Protein AF-A0A9W6NSC2-F1 (afdb_monomer_lite)

Sequence (253 aa):
MASERTKHLKRLRKLHRSARGWSVRAGLLTGATAILVPYSGLGLPDAFWAAAAGGSIAITWWRWIDFRAFRALPVPPEPDPALTSAQARDKLVNLAQRLPGGRTAVAEFDRQRESFKLRGLTVAEPWRRLDRAATMLSGLIGRLGPHAESAVLDATVAERQLRDLAQRCASVERTMRLGPAGESLRPAHAILAEQLEQGVTAYEQFVTAAAGCVAEDNMAVGNLTDATAFLRGVAEGLADLRNPQAAPRPQTA

pLDDT: mean 79.44, std 11.52, range [45.25, 97.12]

Secondary structure (DSSP, 8-state):
---HHHHHHHHHHHHHHHHHHHHHHHHHHHHHHHHHSSSS---HHHHHHHHHHHHHHHHHHHHHHHHHHHHSSPPPPPPPHHHHHHHHHHHHHHHHHTSTTHHHHHHHHHHHHHHHHHTTSTTHHHHHHHHHHHHHHHHHGGGS-GGGHHHHHHHHHHHHHHHHHHHHHHHHHHHHTT-GGGGGGHHHHHHHHHHHHHHHHHHHHHHHHHHHHHTT-HHHHHHHHHHHHHHHHHHHHHHHHH-TT-SPPP---

InterPro domains:
  IPR057952 Rv2743c-like [NF047839] (4-241)
  IPR057952 Rv2743c-like [PF25587] (123-241)

Organism: NCBI:txid53360

Foldseek 3Di:
DDDPLVVLVVVLVVLVVVLVVLVVVLVVLVVVLVVPVPDDPDDPVNVVSVVVSVVSVVVSVVSVVVSVVSVPDDRDDDDDPVVVVVVVVVVVLVVQVPDDCSVVVVVVVVVVVLLVLCPPPPLNVLSVLLVVLVVLVVVLVVQLPPVCPVLVVLLVLLSVLLSVLSVVLSVLRVVLVPDPVSVVCVVVSVVSSVLSNVSSVLSNQLSVLSVVSSVVDPVSVVSNVVSSVVSNVSSVVSVCVVCVPPDDDPPDD

Radius of gyration: 35.8 Å; chains: 1; bounding box: 67×72×104 Å

Structure (mmCIF, N/CA/C/O backbone):
data_AF-A0A9W6NSC2-F1
#
_entry.id   AF-A0A9W6NSC2-F1
#
loop_
_atom_site.group_PDB
_atom_site.id
_atom_site.type_symbol
_atom_site.label_atom_id
_atom_site.label_alt_id
_atom_site.label_comp_id
_atom_site.label_asym_id
_atom_site.label_entity_id
_atom_site.label_seq_id
_atom_site.pdbx_PDB_ins_code
_atom_site.Cartn_x
_atom_site.Cartn_y
_atom_site.Cartn_z
_atom_site.occupancy
_atom_site.B_iso_or_equiv
_atom_site.auth_seq_id
_atom_site.auth_comp_id
_atom_site.auth_asym_id
_atom_site.auth_atom_id
_atom_site.pdbx_PDB_model_num
ATOM 1 N N . MET A 1 1 ? 15.159 -11.542 -19.802 1.00 53.16 1 MET A N 1
ATOM 2 C CA . MET A 1 1 ? 16.433 -12.167 -20.236 1.00 53.16 1 MET A CA 1
ATOM 3 C C . MET A 1 1 ? 16.190 -13.662 -20.374 1.00 53.16 1 MET A C 1
ATOM 5 O O . MET A 1 1 ? 15.641 -14.240 -19.451 1.00 53.16 1 MET A O 1
ATOM 9 N N . ALA A 1 2 ? 16.496 -14.271 -21.523 1.00 59.22 2 ALA A N 1
ATOM 10 C CA . ALA A 1 2 ? 16.248 -15.701 -21.738 1.00 59.22 2 ALA A CA 1
ATOM 11 C C . ALA A 1 2 ? 17.051 -16.542 -20.723 1.00 59.22 2 ALA A C 1
ATOM 13 O O . ALA A 1 2 ? 18.248 -16.286 -20.561 1.00 59.22 2 ALA A O 1
ATOM 14 N N . SER A 1 3 ? 16.397 -17.493 -20.042 1.00 68.94 3 SER A N 1
ATOM 15 C CA . SER A 1 3 ? 17.013 -18.334 -19.004 1.00 68.94 3 SER A CA 1
ATOM 16 C C . SER A 1 3 ? 18.256 -19.052 -19.530 1.00 68.94 3 SER A C 1
ATOM 18 O O . SER A 1 3 ? 18.330 -19.389 -20.716 1.00 68.94 3 SER A O 1
ATOM 20 N N . GLU A 1 4 ? 19.244 -19.307 -18.676 1.00 71.31 4 GLU A N 1
ATOM 21 C CA . GLU A 1 4 ? 20.491 -19.969 -19.087 1.00 71.31 4 GLU A CA 1
ATOM 22 C C . GLU A 1 4 ? 20.238 -21.332 -19.736 1.00 71.31 4 GLU A C 1
ATOM 24 O O . GLU A 1 4 ? 20.850 -21.654 -20.755 1.00 71.31 4 GLU A O 1
ATOM 29 N N . ARG A 1 5 ? 19.215 -22.052 -19.263 1.00 73.00 5 ARG A N 1
ATOM 30 C CA . ARG A 1 5 ? 18.698 -23.265 -19.902 1.00 73.00 5 ARG A CA 1
ATOM 31 C C . ARG A 1 5 ? 18.233 -23.021 -21.339 1.00 73.00 5 ARG A C 1
ATOM 33 O O . ARG A 1 5 ? 18.611 -23.764 -22.240 1.00 73.00 5 ARG A O 1
ATOM 40 N N . THR A 1 6 ? 17.469 -21.961 -21.611 1.00 75.69 6 THR A N 1
ATOM 41 C CA . THR A 1 6 ? 17.046 -21.654 -22.992 1.00 75.69 6 THR A CA 1
ATOM 42 C C . THR A 1 6 ? 18.216 -21.254 -23.890 1.00 75.69 6 THR A C 1
ATOM 44 O O . THR A 1 6 ? 18.218 -21.621 -25.067 1.00 75.69 6 THR A O 1
ATOM 47 N N . LYS A 1 7 ? 19.236 -20.562 -23.363 1.00 82.50 7 LYS A N 1
ATOM 48 C CA . LYS A 1 7 ? 20.471 -20.254 -24.107 1.00 82.50 7 LYS A CA 1
ATOM 49 C C . LYS A 1 7 ? 21.260 -21.527 -24.419 1.00 82.50 7 LYS A C 1
ATOM 51 O O . LYS A 1 7 ? 21.659 -21.716 -25.568 1.00 82.50 7 LYS A O 1
ATOM 56 N N . HIS A 1 8 ? 21.409 -22.418 -23.438 1.00 81.12 8 HIS A N 1
ATOM 57 C CA . HIS A 1 8 ? 22.067 -23.714 -23.589 1.00 81.12 8 HIS A CA 1
ATOM 58 C C . HIS A 1 8 ? 21.348 -24.584 -24.636 1.00 81.12 8 HIS A C 1
ATOM 60 O O . HIS A 1 8 ? 21.961 -25.025 -25.608 1.00 81.12 8 HIS A O 1
ATOM 66 N N . LEU A 1 9 ? 20.019 -24.715 -24.545 1.00 82.56 9 LEU A N 1
ATOM 67 C CA . LEU A 1 9 ? 19.209 -25.478 -25.502 1.00 82.56 9 LEU A CA 1
ATOM 68 C C . LEU A 1 9 ? 19.199 -24.865 -26.912 1.00 82.56 9 LEU A C 1
ATOM 70 O O . LEU A 1 9 ? 19.199 -25.596 -27.906 1.00 82.56 9 LEU A O 1
ATOM 74 N N . LYS A 1 10 ? 19.203 -23.531 -27.035 1.00 86.31 10 LYS A N 1
ATOM 75 C CA . LYS A 1 10 ? 19.341 -22.851 -28.336 1.00 86.31 10 LYS A CA 1
ATOM 76 C C . LYS A 1 10 ? 20.714 -23.112 -28.952 1.00 86.31 10 LYS A C 1
ATOM 78 O O . LYS A 1 10 ? 20.794 -23.384 -30.151 1.00 86.31 10 LYS A O 1
ATOM 83 N N . ARG A 1 11 ? 21.781 -23.067 -28.148 1.00 83.88 11 ARG A N 1
ATOM 84 C CA . ARG A 1 11 ? 23.149 -23.355 -28.601 1.00 83.88 11 ARG A CA 1
ATOM 85 C C . ARG A 1 11 ? 23.286 -24.810 -29.050 1.00 83.88 11 ARG A C 1
ATOM 87 O O . ARG A 1 11 ? 23.812 -25.047 -30.134 1.00 83.88 11 ARG A O 1
ATOM 94 N N . LEU A 1 12 ? 22.697 -25.748 -28.309 1.00 85.88 12 LEU A N 1
ATOM 95 C CA . LEU A 1 12 ? 22.641 -27.167 -28.667 1.00 85.88 12 LEU A CA 1
ATOM 96 C C . LEU A 1 12 ? 21.905 -27.393 -30.000 1.00 85.88 12 LEU A C 1
ATOM 98 O O . LEU A 1 12 ? 22.424 -28.070 -30.887 1.00 85.88 12 LEU A O 1
ATOM 102 N N . ARG A 1 13 ? 20.747 -26.746 -30.211 1.00 84.75 13 ARG A N 1
ATOM 103 C CA . ARG A 1 13 ? 20.021 -26.799 -31.497 1.00 84.75 13 ARG A CA 1
ATOM 104 C C . ARG A 1 13 ? 20.826 -26.212 -32.660 1.00 84.75 13 ARG A C 1
ATOM 106 O O . ARG A 1 13 ? 20.788 -26.765 -33.759 1.00 84.75 13 ARG A O 1
ATOM 113 N N . LYS A 1 14 ? 21.548 -25.107 -32.441 1.00 86.94 14 LYS A N 1
ATOM 114 C CA . LYS A 1 14 ? 22.392 -24.474 -33.469 1.00 86.94 14 LYS A CA 1
ATOM 115 C C . LYS A 1 14 ? 23.564 -25.377 -33.864 1.00 86.94 14 LYS A C 1
ATOM 117 O O . LYS A 1 14 ? 23.818 -25.538 -35.056 1.00 86.94 14 LYS A O 1
ATOM 122 N N . LEU A 1 15 ? 24.227 -26.000 -32.887 1.00 83.31 15 LEU A N 1
ATOM 123 C CA . LEU A 1 15 ? 25.317 -26.952 -33.128 1.00 83.31 15 LEU A CA 1
ATOM 124 C C . LEU A 1 15 ? 24.828 -28.188 -33.893 1.00 83.31 15 LEU A C 1
ATOM 126 O O . LEU A 1 15 ? 25.442 -28.561 -34.887 1.00 83.31 15 LEU A O 1
ATOM 130 N N . HIS A 1 16 ? 23.671 -28.742 -33.523 1.00 84.44 16 HIS A N 1
ATOM 131 C CA . HIS A 1 16 ? 23.069 -29.873 -34.235 1.00 84.44 16 HIS A CA 1
ATOM 132 C C . HIS A 1 16 ? 22.710 -29.543 -35.697 1.00 84.44 16 HIS A C 1
ATOM 134 O O . HIS A 1 16 ? 23.008 -30.318 -36.604 1.00 84.44 16 HIS A O 1
ATOM 140 N N . ARG A 1 17 ? 22.100 -28.374 -35.956 1.00 82.75 17 ARG A N 1
ATOM 141 C CA . ARG A 1 17 ? 21.782 -27.931 -37.330 1.00 82.75 17 ARG A CA 1
ATOM 142 C C . ARG A 1 17 ? 23.039 -27.715 -38.170 1.00 82.75 17 ARG A C 1
ATOM 144 O O . ARG A 1 17 ? 23.048 -28.088 -39.337 1.00 82.75 17 ARG A O 1
ATOM 151 N N . SER A 1 18 ? 24.088 -27.152 -37.571 1.00 78.31 18 SER A N 1
ATOM 152 C CA . SER A 1 18 ? 25.385 -26.994 -38.233 1.00 78.31 18 SER A CA 1
ATOM 153 C C . SER A 1 18 ? 25.984 -28.353 -38.602 1.00 78.31 18 SER A C 1
ATOM 155 O O . SER A 1 18 ? 26.330 -28.568 -39.759 1.00 78.31 18 SER A O 1
ATOM 157 N N . ALA A 1 19 ? 26.009 -29.306 -37.663 1.00 79.19 19 ALA A N 1
ATOM 158 C CA . ALA A 1 19 ? 26.517 -30.654 -37.909 1.00 79.19 19 ALA A CA 1
ATOM 159 C C . ALA A 1 19 ? 25.769 -31.366 -39.055 1.00 79.19 19 ALA A C 1
ATOM 161 O O . ALA A 1 19 ? 26.414 -31.934 -39.934 1.00 79.19 19 ALA A O 1
ATOM 162 N N . ARG A 1 20 ? 24.428 -31.260 -39.114 1.00 80.94 20 ARG A N 1
ATOM 163 C CA . ARG A 1 20 ? 23.627 -31.802 -40.235 1.00 80.94 20 ARG A CA 1
ATOM 164 C C . ARG A 1 20 ? 23.904 -31.099 -41.566 1.00 80.94 20 ARG A C 1
ATOM 166 O O . ARG A 1 20 ? 23.955 -31.751 -42.601 1.00 80.94 20 ARG A O 1
ATOM 173 N N . GLY A 1 21 ? 24.082 -29.778 -41.560 1.00 77.81 21 GLY A N 1
ATOM 174 C CA . GLY A 1 21 ? 24.394 -29.026 -42.780 1.00 77.81 21 GLY A CA 1
ATOM 175 C C . GLY A 1 21 ? 25.738 -29.435 -43.386 1.00 77.81 21 GLY A C 1
ATOM 176 O O . GLY A 1 21 ? 25.852 -29.594 -44.599 1.00 77.81 21 GLY A O 1
ATOM 177 N N . TRP A 1 22 ? 26.741 -29.666 -42.540 1.00 74.94 22 TRP A N 1
ATOM 178 C CA . TRP A 1 22 ? 28.056 -30.122 -42.983 1.00 74.94 22 TRP A CA 1
ATOM 179 C C . TRP A 1 22 ? 28.051 -31.581 -43.449 1.00 74.94 22 TRP A C 1
ATOM 181 O O . TRP A 1 22 ? 28.696 -31.874 -44.451 1.00 74.94 22 TRP A O 1
ATOM 191 N N . SER A 1 23 ? 27.288 -32.479 -42.810 1.00 74.69 23 SER A N 1
ATOM 192 C CA . SER A 1 23 ? 27.192 -33.875 -43.270 1.00 74.69 23 SER A CA 1
ATOM 193 C C . SER A 1 23 ? 26.567 -33.993 -44.662 1.00 74.69 23 SER A C 1
ATOM 195 O O . SER A 1 23 ? 26.996 -34.824 -45.454 1.00 74.69 23 SER A O 1
ATOM 197 N N . VAL A 1 24 ? 25.595 -33.132 -44.990 1.00 80.12 24 VAL A N 1
ATOM 198 C CA . VAL A 1 24 ? 24.993 -33.090 -46.334 1.00 80.12 24 VAL A CA 1
ATOM 199 C C . VAL A 1 24 ? 26.008 -32.620 -47.378 1.00 80.12 24 VAL A C 1
ATOM 201 O O . VAL A 1 24 ? 26.111 -33.222 -48.442 1.00 80.12 24 VAL A O 1
ATOM 204 N N . ARG A 1 25 ? 26.796 -31.582 -47.072 1.00 75.25 25 ARG A N 1
ATOM 205 C CA . ARG A 1 25 ? 27.839 -31.086 -47.986 1.00 75.25 25 ARG A CA 1
ATOM 206 C C . ARG A 1 25 ? 28.954 -32.105 -48.198 1.00 75.25 25 ARG A C 1
ATOM 208 O O . ARG A 1 25 ? 29.380 -32.282 -49.331 1.00 75.25 25 ARG A O 1
ATOM 215 N N . ALA A 1 26 ? 29.388 -32.786 -47.137 1.00 70.81 26 ALA A N 1
ATOM 216 C CA . ALA A 1 26 ? 30.374 -33.855 -47.248 1.00 70.81 26 ALA A CA 1
ATOM 217 C C . ALA A 1 26 ? 29.845 -35.008 -48.109 1.00 70.81 26 ALA A C 1
ATOM 219 O O . ALA A 1 26 ? 30.528 -35.415 -49.035 1.00 70.81 26 ALA A O 1
ATOM 220 N N . GLY A 1 27 ? 28.604 -35.460 -47.888 1.00 72.44 27 GLY A N 1
ATOM 221 C CA . GLY A 1 27 ? 27.989 -36.498 -48.721 1.00 72.44 27 GLY A CA 1
ATOM 222 C C . GLY A 1 27 ? 27.875 -36.103 -50.197 1.00 72.44 27 GLY A C 1
ATOM 223 O O . GLY A 1 27 ? 28.173 -36.914 -51.068 1.00 72.44 27 GLY A O 1
ATOM 224 N N . LEU A 1 28 ? 27.511 -34.848 -50.485 1.00 74.06 28 LEU A N 1
ATOM 225 C CA . LEU A 1 28 ? 27.436 -34.331 -51.854 1.00 74.06 28 LEU A CA 1
ATOM 226 C C . LEU A 1 28 ? 28.819 -34.269 -52.524 1.00 74.06 28 LEU A C 1
ATOM 228 O O . LEU A 1 28 ? 28.957 -34.674 -53.673 1.00 74.06 28 LEU A O 1
ATOM 232 N N . LEU A 1 29 ? 29.843 -33.804 -51.804 1.00 69.38 29 LEU A N 1
ATOM 233 C CA . LEU A 1 29 ? 31.214 -33.732 -52.316 1.00 69.38 29 LEU A CA 1
ATOM 234 C C . LEU A 1 29 ? 31.815 -35.124 -52.528 1.00 69.38 29 LEU A C 1
ATOM 236 O O . LEU A 1 29 ? 32.392 -35.370 -53.579 1.00 69.38 29 LEU A O 1
ATOM 240 N N . THR A 1 30 ? 31.622 -36.050 -51.585 1.00 68.19 30 THR A N 1
ATOM 241 C CA . THR A 1 30 ? 32.063 -37.445 -51.729 1.00 68.19 30 THR A CA 1
ATOM 242 C C . THR A 1 30 ? 31.347 -38.143 -52.890 1.00 68.19 30 THR A C 1
ATOM 244 O O . THR A 1 30 ? 31.983 -38.863 -53.659 1.00 68.19 30 THR A O 1
ATOM 247 N N . GLY A 1 31 ? 30.045 -37.894 -53.068 1.00 70.19 31 GLY A N 1
ATOM 248 C CA . GLY A 1 31 ? 29.285 -38.392 -54.215 1.00 70.19 31 GLY A CA 1
ATOM 249 C C . GLY A 1 31 ? 29.793 -37.832 -55.547 1.00 70.19 31 GLY A C 1
ATOM 250 O O . GLY A 1 31 ? 29.969 -38.588 -56.496 1.00 70.19 31 GLY A O 1
ATOM 251 N N . ALA A 1 32 ? 30.104 -36.533 -55.603 1.00 66.12 32 ALA A N 1
ATOM 252 C CA . ALA A 1 32 ? 30.674 -35.901 -56.791 1.00 66.12 32 ALA A CA 1
ATOM 253 C C . ALA A 1 32 ? 32.058 -36.473 -57.139 1.00 66.12 32 ALA A C 1
ATOM 255 O O . ALA A 1 32 ? 32.306 -36.787 -58.300 1.00 66.12 32 ALA A O 1
ATOM 256 N N . THR A 1 33 ? 32.928 -36.692 -56.146 1.00 61.12 33 THR A N 1
ATOM 257 C CA . THR A 1 33 ? 34.228 -37.341 -56.378 1.00 61.12 33 THR A CA 1
ATOM 258 C C . THR A 1 33 ? 34.078 -38.782 -56.856 1.00 61.12 33 THR A C 1
ATOM 260 O O . THR A 1 33 ? 34.757 -39.179 -57.793 1.00 61.12 33 THR A O 1
ATOM 263 N N . ALA A 1 34 ? 33.141 -39.559 -56.305 1.00 66.44 34 ALA A N 1
ATOM 264 C CA . ALA A 1 34 ? 32.942 -40.950 -56.720 1.00 66.44 34 ALA A CA 1
ATOM 265 C C . ALA A 1 34 ? 32.502 -41.089 -58.193 1.00 66.44 34 ALA A C 1
ATOM 267 O O . ALA A 1 34 ? 32.793 -42.104 -58.819 1.00 66.44 34 ALA A O 1
ATOM 268 N N . ILE A 1 35 ? 31.825 -40.074 -58.744 1.00 66.12 35 ILE A N 1
ATOM 269 C CA . ILE A 1 35 ? 31.359 -40.057 -60.138 1.00 66.12 35 ILE A CA 1
ATOM 270 C C . ILE A 1 35 ? 32.422 -39.489 -61.093 1.00 66.12 35 ILE A C 1
ATOM 272 O O . ILE A 1 35 ? 32.474 -39.916 -62.241 1.00 66.12 35 ILE A O 1
ATOM 276 N N . LEU A 1 36 ? 33.263 -38.543 -60.650 1.00 61.19 36 LEU A N 1
ATOM 277 C CA . LEU A 1 36 ? 34.256 -37.885 -61.516 1.00 61.19 36 LEU A CA 1
ATOM 278 C C . LEU A 1 36 ? 35.588 -38.645 -61.645 1.00 61.19 36 LEU A C 1
ATOM 280 O O . LEU A 1 36 ? 36.297 -38.456 -62.628 1.00 61.19 36 LEU A O 1
ATOM 284 N N . VAL A 1 37 ? 35.938 -39.477 -60.661 1.00 59.81 37 VAL A N 1
ATOM 285 C CA . VAL A 1 37 ? 37.232 -40.184 -60.590 1.00 59.81 37 VAL A CA 1
ATOM 286 C C . VAL A 1 37 ? 37.379 -41.384 -61.551 1.00 59.81 37 VAL A C 1
ATOM 288 O O . VAL A 1 37 ? 38.510 -41.677 -61.945 1.00 59.81 37 VAL A O 1
ATOM 291 N N . PRO A 1 38 ? 36.335 -42.108 -62.007 1.00 58.28 38 PRO A N 1
ATOM 292 C CA . PRO A 1 38 ? 36.559 -43.260 -62.860 1.00 58.28 38 PRO A CA 1
ATOM 293 C C . PRO A 1 38 ? 36.524 -42.820 -64.326 1.00 58.28 38 PRO A C 1
ATOM 295 O O . PRO A 1 38 ? 35.456 -42.880 -64.920 1.00 58.28 38 PRO A O 1
ATOM 298 N N . TYR A 1 39 ? 37.656 -42.363 -64.889 1.00 53.56 39 TYR A N 1
ATOM 299 C CA . TYR A 1 39 ? 38.138 -42.779 -66.232 1.00 53.56 39 TYR A CA 1
ATOM 300 C C . TYR A 1 39 ? 39.317 -41.987 -66.835 1.00 53.56 39 TYR A C 1
ATOM 302 O O . TYR A 1 39 ? 39.738 -42.291 -67.951 1.00 53.56 39 TYR A O 1
ATOM 310 N N . SER A 1 40 ? 39.905 -41.010 -66.147 1.00 54.19 40 SER A N 1
ATOM 311 C CA . SER A 1 40 ? 41.094 -40.301 -66.649 1.00 54.19 40 SER A CA 1
ATOM 312 C C . SER A 1 40 ? 42.216 -40.387 -65.625 1.00 54.19 40 SER A C 1
ATOM 314 O O . SER A 1 40 ? 41.993 -40.017 -64.478 1.00 54.19 40 SER A O 1
ATOM 316 N N . GLY A 1 41 ? 43.389 -40.896 -66.019 1.00 60.75 41 GLY A N 1
ATOM 317 C CA . GLY A 1 41 ? 44.530 -41.146 -65.128 1.00 60.75 41 GLY A CA 1
ATOM 318 C C . GLY A 1 41 ? 44.796 -40.032 -64.103 1.00 60.75 41 GLY A C 1
ATOM 319 O O . GLY A 1 41 ? 44.633 -38.852 -64.403 1.00 60.75 41 GLY A O 1
ATOM 320 N N . LEU A 1 42 ? 45.199 -40.444 -62.896 1.00 60.41 42 LEU A N 1
ATOM 321 C CA . LEU A 1 42 ? 45.421 -39.617 -61.702 1.00 60.41 42 LEU A CA 1
ATOM 322 C C . LEU A 1 42 ? 46.238 -38.346 -62.004 1.00 60.41 42 LEU A C 1
ATOM 324 O O . LEU A 1 42 ? 47.467 -38.374 -62.055 1.00 60.41 42 LEU A O 1
ATOM 328 N N . GLY A 1 43 ? 45.549 -37.222 -62.193 1.00 72.50 43 GLY A N 1
ATOM 329 C CA . GLY A 1 43 ? 46.154 -35.902 -62.361 1.00 72.50 43 GLY A CA 1
ATOM 330 C C . GLY A 1 43 ? 46.138 -35.086 -61.065 1.00 72.50 43 GLY A C 1
ATOM 331 O O . GLY A 1 43 ? 45.351 -35.346 -60.157 1.00 72.50 43 GLY A O 1
ATOM 332 N N . LEU A 1 44 ? 46.946 -34.022 -61.007 1.00 72.75 44 LEU A N 1
ATOM 333 C CA . LEU A 1 44 ? 46.876 -32.983 -59.964 1.00 72.75 44 LEU A CA 1
ATOM 334 C C . LEU A 1 44 ? 45.447 -32.501 -59.608 1.00 72.75 44 LEU A C 1
ATOM 336 O O . LEU A 1 44 ? 45.190 -32.304 -58.418 1.00 72.75 44 LEU A O 1
ATOM 340 N N . PRO A 1 45 ? 44.499 -32.328 -60.559 1.00 72.25 45 PRO A N 1
ATOM 341 C CA . PRO A 1 45 ? 43.124 -31.969 -60.204 1.00 72.25 45 PRO A CA 1
ATOM 342 C C . PRO A 1 45 ? 42.405 -33.032 -59.363 1.00 72.25 45 PRO A C 1
ATOM 344 O O . PRO A 1 45 ? 41.584 -32.677 -58.522 1.00 72.25 45 PRO A O 1
ATOM 347 N N . ASP A 1 46 ? 42.730 -34.313 -59.525 1.00 67.75 46 ASP A N 1
ATOM 348 C CA . ASP A 1 46 ? 42.097 -35.395 -58.768 1.00 67.75 46 ASP A CA 1
ATOM 349 C C . ASP A 1 46 ? 42.586 -35.432 -57.310 1.00 67.75 46 ASP A C 1
ATOM 351 O O . ASP A 1 46 ? 41.803 -35.528 -56.364 1.00 67.75 46 ASP A O 1
ATOM 355 N N . ALA A 1 47 ? 43.887 -35.193 -57.104 1.00 72.06 47 ALA A N 1
ATOM 356 C CA . ALA A 1 47 ? 44.460 -35.017 -55.769 1.00 72.06 47 ALA A CA 1
ATOM 357 C C . ALA A 1 47 ? 43.826 -33.832 -55.017 1.00 72.06 47 ALA A C 1
ATOM 359 O O . ALA A 1 47 ? 43.587 -33.915 -53.810 1.00 72.06 47 ALA A O 1
ATOM 360 N N . PHE A 1 48 ? 43.503 -32.744 -55.726 1.00 76.62 48 PHE A N 1
ATOM 361 C CA . PHE A 1 48 ? 42.797 -31.602 -55.146 1.00 76.62 48 PHE A CA 1
ATOM 362 C C . PHE A 1 48 ? 41.374 -31.972 -54.699 1.00 76.62 48 PHE A C 1
ATOM 364 O O . PHE A 1 48 ? 40.969 -31.634 -53.583 1.00 76.62 48 PHE A O 1
ATOM 371 N N . TRP A 1 49 ? 40.627 -32.713 -55.521 1.00 69.56 49 TRP A N 1
ATOM 372 C CA . TRP A 1 49 ? 39.275 -33.163 -55.181 1.00 69.56 49 TRP A CA 1
ATOM 373 C C . TRP A 1 49 ? 39.256 -34.180 -54.036 1.00 69.56 49 TRP A C 1
ATOM 375 O O . TRP A 1 49 ? 38.438 -34.053 -53.121 1.00 69.56 49 TRP A O 1
ATOM 385 N N . ALA A 1 50 ? 40.191 -35.129 -54.022 1.00 74.44 50 ALA A N 1
ATOM 386 C CA . ALA A 1 50 ? 40.357 -36.076 -52.925 1.00 74.44 50 ALA A CA 1
ATOM 387 C C . ALA A 1 50 ? 40.723 -35.367 -51.608 1.00 74.44 50 ALA A C 1
ATOM 389 O O . ALA A 1 50 ? 40.144 -35.668 -50.560 1.00 74.44 50 ALA A O 1
ATOM 390 N N . ALA A 1 51 ? 41.616 -34.370 -51.653 1.00 72.56 51 ALA A N 1
ATOM 391 C CA . ALA A 1 51 ? 41.954 -33.550 -50.490 1.00 72.56 51 ALA A CA 1
ATOM 392 C C . ALA A 1 51 ? 40.747 -32.734 -49.992 1.00 72.56 51 ALA A C 1
ATOM 394 O O . ALA A 1 51 ? 40.504 -32.661 -48.785 1.00 72.56 51 ALA A O 1
ATOM 395 N N . ALA A 1 52 ? 39.943 -32.172 -50.900 1.00 71.88 52 ALA A N 1
ATOM 396 C CA . ALA A 1 52 ? 38.724 -31.443 -50.552 1.00 71.88 52 ALA A CA 1
ATOM 397 C C . ALA A 1 52 ? 37.648 -32.354 -49.926 1.00 71.88 52 ALA A C 1
ATOM 399 O O . ALA A 1 52 ? 37.002 -31.973 -48.941 1.00 71.88 52 ALA A O 1
ATOM 400 N N . ALA A 1 53 ? 37.476 -33.573 -50.448 1.00 72.25 53 ALA A N 1
ATOM 401 C CA . ALA A 1 53 ? 36.561 -34.572 -49.899 1.00 72.25 53 ALA A CA 1
ATOM 402 C C . ALA A 1 53 ? 37.025 -35.061 -48.515 1.00 72.25 53 ALA A C 1
ATOM 404 O O . ALA A 1 53 ? 36.243 -35.040 -47.559 1.00 72.25 53 ALA A O 1
ATOM 405 N N . GLY A 1 54 ? 38.308 -35.407 -48.369 1.00 74.44 54 GLY A N 1
ATOM 406 C CA . GLY A 1 54 ? 38.905 -35.805 -47.091 1.00 74.44 54 GLY A CA 1
ATOM 407 C C . GLY A 1 54 ? 38.823 -34.701 -46.032 1.00 74.44 54 GLY A C 1
ATOM 408 O O . GLY A 1 54 ? 38.406 -34.952 -44.898 1.00 74.44 54 GLY A O 1
ATOM 409 N N . GLY A 1 55 ? 39.115 -33.453 -46.414 1.00 73.38 55 GLY A N 1
ATOM 410 C CA . GLY A 1 55 ? 38.988 -32.286 -45.537 1.00 73.38 55 GLY A CA 1
ATOM 411 C C . GLY A 1 55 ? 37.548 -32.040 -45.079 1.00 73.38 55 GLY A C 1
ATOM 412 O O . GLY A 1 55 ? 37.301 -31.738 -43.909 1.00 73.38 55 GLY A O 1
ATOM 413 N N . SER A 1 56 ? 36.572 -32.247 -45.964 1.00 71.75 56 SER A N 1
ATOM 414 C CA . SER A 1 56 ? 35.150 -32.107 -45.629 1.00 71.75 56 SER A CA 1
ATOM 415 C C . SER A 1 56 ? 34.686 -33.163 -44.620 1.00 71.75 56 SER A C 1
ATOM 417 O O . SER A 1 56 ? 33.964 -32.833 -43.674 1.00 71.75 56 SER A O 1
ATOM 419 N N . ILE A 1 57 ? 35.147 -34.411 -44.758 1.00 72.81 57 ILE A N 1
ATOM 420 C CA . ILE A 1 57 ? 34.851 -35.496 -43.809 1.00 72.81 57 ILE A CA 1
ATOM 421 C C . ILE A 1 57 ? 35.462 -35.187 -42.434 1.00 72.81 57 ILE A C 1
ATOM 423 O O . ILE A 1 57 ? 34.759 -35.261 -41.422 1.00 72.81 57 ILE A O 1
ATOM 427 N N . ALA A 1 58 ? 36.719 -34.739 -42.379 1.00 75.75 58 ALA A N 1
ATOM 428 C CA . ALA A 1 58 ? 37.370 -34.363 -41.123 1.00 75.75 58 ALA A CA 1
ATOM 429 C C . ALA A 1 58 ? 36.607 -33.248 -40.378 1.00 75.75 58 ALA A C 1
ATOM 431 O O . ALA A 1 58 ? 36.351 -33.357 -39.175 1.00 75.75 58 ALA A O 1
ATOM 432 N N . ILE A 1 59 ? 36.149 -32.214 -41.095 1.00 76.88 59 ILE A N 1
ATOM 433 C CA . ILE A 1 59 ? 35.359 -31.116 -40.514 1.00 76.88 59 ILE A CA 1
ATOM 434 C C . ILE A 1 59 ? 34.011 -31.620 -39.981 1.00 76.88 59 ILE A C 1
ATOM 436 O O . ILE A 1 59 ? 33.579 -31.201 -38.901 1.00 76.88 59 ILE A O 1
ATOM 440 N N . THR A 1 60 ? 33.334 -32.527 -40.695 1.00 77.12 60 THR A N 1
ATOM 441 C CA . THR A 1 60 ? 32.068 -33.099 -40.205 1.00 77.12 60 THR A CA 1
ATOM 442 C C . THR A 1 60 ? 32.247 -33.894 -38.925 1.00 77.12 60 THR A C 1
ATOM 444 O O . THR A 1 60 ? 31.443 -33.747 -37.999 1.00 77.12 60 THR A O 1
ATOM 447 N N . TRP A 1 61 ? 33.313 -34.691 -38.849 1.00 79.50 61 TRP A N 1
ATOM 448 C CA . TRP A 1 61 ? 33.605 -35.488 -37.671 1.00 79.50 61 TRP A CA 1
ATOM 449 C C . TRP A 1 61 ? 33.932 -34.593 -36.472 1.00 79.50 61 TRP A C 1
ATOM 451 O O . TRP A 1 61 ? 33.321 -34.761 -35.413 1.00 79.50 61 TRP A O 1
ATOM 461 N N . TRP A 1 62 ? 34.766 -33.563 -36.658 1.00 83.38 62 TRP A N 1
ATOM 462 C CA . TRP A 1 62 ? 35.055 -32.567 -35.620 1.00 83.38 62 TRP A CA 1
ATOM 463 C C . TRP A 1 62 ? 33.770 -31.914 -35.095 1.00 83.38 62 TRP A C 1
ATOM 465 O O . TRP A 1 62 ? 33.532 -31.865 -33.888 1.00 83.38 62 TRP A O 1
ATOM 475 N N . ARG A 1 63 ? 32.875 -31.463 -35.983 1.00 83.38 63 ARG A N 1
ATOM 476 C CA . ARG A 1 63 ? 31.617 -30.805 -35.577 1.00 83.38 63 ARG A CA 1
ATOM 477 C C . ARG A 1 63 ? 30.682 -31.726 -34.798 1.00 83.38 63 ARG A C 1
ATOM 479 O O . ARG A 1 63 ? 29.930 -31.253 -33.943 1.00 83.38 63 ARG A O 1
ATOM 486 N N . TRP A 1 64 ? 30.729 -33.026 -35.072 1.00 79.06 64 TRP A N 1
ATOM 487 C CA . TRP A 1 64 ? 30.002 -34.035 -34.307 1.00 79.06 64 TRP A CA 1
ATOM 488 C C . TRP A 1 64 ? 30.614 -34.291 -32.928 1.00 79.06 64 TRP A C 1
ATOM 490 O O . TRP A 1 64 ? 29.863 -34.467 -31.966 1.00 79.06 64 TRP A O 1
ATOM 500 N N . ILE A 1 65 ? 31.944 -34.269 -32.813 1.00 84.12 65 ILE A N 1
ATOM 501 C CA . ILE A 1 65 ? 32.649 -34.358 -31.528 1.00 84.12 65 ILE A CA 1
ATOM 502 C C . ILE A 1 65 ? 32.309 -33.139 -30.662 1.00 84.12 65 ILE A C 1
ATOM 504 O O . ILE A 1 65 ? 31.868 -33.320 -29.529 1.00 84.12 65 ILE A O 1
ATOM 508 N N . ASP A 1 66 ? 32.377 -31.924 -31.216 1.00 82.12 66 ASP A N 1
ATOM 509 C CA . ASP A 1 66 ? 32.000 -30.685 -30.516 1.00 82.12 66 ASP A CA 1
ATOM 510 C C . ASP A 1 66 ? 30.559 -30.739 -29.992 1.00 82.12 66 ASP A C 1
ATOM 512 O O . ASP A 1 66 ? 30.275 -30.339 -28.862 1.00 82.12 66 ASP A O 1
ATOM 516 N N . PHE A 1 67 ? 29.625 -31.250 -30.802 1.00 80.31 67 PHE A N 1
ATOM 517 C CA . PHE A 1 67 ? 28.232 -31.412 -30.391 1.00 80.31 67 PHE A CA 1
ATOM 518 C C . PHE A 1 67 ? 28.077 -32.431 -29.256 1.00 80.31 67 PHE A C 1
ATOM 520 O O . PHE A 1 67 ? 27.336 -32.173 -28.306 1.00 80.31 67 PHE A O 1
ATOM 527 N N . ARG A 1 68 ? 28.769 -33.576 -29.331 1.00 82.06 68 ARG A N 1
ATOM 528 C CA . ARG A 1 68 ? 28.737 -34.604 -28.277 1.00 82.06 68 ARG A CA 1
ATOM 529 C C . ARG A 1 68 ? 29.351 -34.090 -26.975 1.00 82.06 68 ARG A C 1
ATOM 531 O O . ARG A 1 68 ? 28.749 -34.290 -25.925 1.00 82.06 68 ARG A O 1
ATOM 538 N N . ALA A 1 69 ? 30.465 -33.363 -27.053 1.00 84.31 69 ALA A N 1
ATOM 539 C CA . ALA A 1 69 ? 31.100 -32.721 -25.905 1.00 84.31 69 ALA A CA 1
ATOM 540 C C . ALA A 1 69 ? 30.171 -31.682 -25.254 1.00 84.31 69 ALA A C 1
ATOM 542 O O . ALA A 1 69 ? 29.970 -31.703 -24.043 1.00 84.31 69 ALA A O 1
ATOM 543 N N . PHE A 1 70 ? 29.511 -30.833 -26.052 1.00 77.75 70 PHE A N 1
ATOM 544 C CA . PHE A 1 70 ? 28.541 -29.864 -25.526 1.00 77.75 70 PHE A CA 1
ATOM 545 C C . PHE A 1 70 ? 27.281 -30.513 -24.944 1.00 77.75 70 PHE A C 1
ATOM 547 O O . PHE A 1 70 ? 26.675 -29.947 -24.038 1.00 77.75 70 PHE A O 1
ATOM 554 N N . ARG A 1 71 ? 26.869 -31.678 -25.460 1.00 78.81 71 ARG A N 1
ATOM 555 C CA . ARG A 1 71 ? 25.733 -32.452 -24.938 1.00 78.81 71 ARG A CA 1
ATOM 556 C C . ARG A 1 71 ? 26.056 -33.147 -23.611 1.00 78.81 71 ARG A C 1
ATOM 558 O O . ARG A 1 71 ? 25.133 -33.394 -22.845 1.00 78.81 71 ARG A O 1
ATOM 565 N N . ALA A 1 72 ? 27.323 -33.469 -23.355 1.00 84.06 72 ALA A N 1
ATOM 566 C CA . ALA A 1 72 ? 27.762 -34.087 -22.104 1.00 84.06 72 ALA A CA 1
ATOM 567 C C . ALA A 1 72 ? 27.784 -33.104 -20.919 1.00 84.06 72 ALA A C 1
ATOM 569 O O . ALA A 1 72 ? 27.860 -33.534 -19.771 1.00 84.06 72 ALA A O 1
ATOM 570 N N . LEU A 1 73 ? 27.697 -31.793 -21.178 1.00 81.31 73 LEU A N 1
ATOM 571 C CA . LEU A 1 73 ? 27.582 -30.792 -20.122 1.00 81.31 73 LEU A CA 1
ATOM 572 C C . LEU A 1 73 ? 26.224 -30.916 -19.408 1.00 81.31 73 LEU A C 1
ATOM 574 O O . LEU A 1 73 ? 25.195 -31.043 -20.078 1.00 81.31 73 LEU A O 1
ATOM 578 N N . PRO A 1 74 ? 26.193 -30.838 -18.066 1.00 74.25 74 PRO A N 1
ATOM 579 C CA . PRO A 1 74 ? 24.949 -30.903 -17.312 1.00 74.25 74 PRO A CA 1
ATOM 580 C C . PRO A 1 74 ? 24.025 -29.744 -17.706 1.00 74.25 74 PRO A C 1
ATOM 582 O O . PRO A 1 74 ? 24.445 -28.587 -17.797 1.00 74.25 74 PRO A O 1
ATOM 585 N N . VAL A 1 75 ? 22.752 -30.058 -17.963 1.00 72.12 75 VAL A N 1
ATOM 586 C CA . VAL A 1 75 ? 21.742 -29.054 -18.318 1.00 72.12 75 VAL A CA 1
ATOM 587 C C . VAL A 1 75 ? 21.490 -28.164 -17.095 1.00 72.12 75 VAL A C 1
ATOM 589 O O . VAL A 1 75 ? 21.170 -28.700 -16.034 1.00 72.12 75 VAL A O 1
ATOM 592 N N . PRO A 1 76 ? 21.593 -26.825 -17.217 1.00 73.81 76 PRO A N 1
ATOM 593 C CA . PRO A 1 76 ? 21.327 -25.922 -16.101 1.00 73.81 76 PRO A CA 1
ATOM 594 C C . PRO A 1 76 ? 19.910 -26.128 -15.535 1.00 73.81 76 PRO A C 1
ATOM 596 O O . PRO A 1 76 ? 18.974 -26.287 -16.335 1.00 73.81 76 PRO A O 1
ATOM 599 N N . PRO A 1 77 ? 19.735 -26.108 -14.198 1.00 70.69 77 PRO A N 1
ATOM 600 C CA . PRO A 1 77 ? 18.443 -26.334 -13.557 1.00 70.69 77 PRO A CA 1
ATOM 601 C C . PRO A 1 77 ? 17.400 -25.307 -14.009 1.00 70.69 77 PRO A C 1
ATOM 603 O O . PRO A 1 77 ? 17.722 -24.191 -14.429 1.00 70.69 77 PRO A O 1
ATOM 606 N N . GLU A 1 78 ? 16.128 -25.706 -13.978 1.00 65.50 78 GLU A N 1
ATOM 607 C CA . GLU A 1 78 ? 15.019 -24.825 -14.337 1.00 65.50 78 GLU A CA 1
ATOM 608 C C . GLU A 1 78 ? 14.913 -23.689 -13.313 1.00 65.50 78 GLU A C 1
ATOM 610 O O . GLU A 1 78 ? 14.756 -23.970 -12.126 1.00 65.50 78 GLU A O 1
ATOM 615 N N . PRO A 1 79 ? 15.029 -22.414 -13.722 1.00 62.59 79 PRO A N 1
ATOM 616 C CA . PRO A 1 79 ? 14.775 -21.322 -12.802 1.00 62.59 79 PRO A CA 1
ATOM 617 C C . PRO A 1 79 ? 13.283 -21.291 -12.476 1.00 62.59 79 PRO A C 1
ATOM 619 O O . PRO A 1 79 ? 12.446 -21.293 -13.381 1.00 62.59 79 PRO A O 1
ATOM 622 N N . ASP A 1 80 ? 12.968 -21.248 -11.184 1.00 67.31 80 ASP A N 1
ATOM 623 C CA . ASP A 1 80 ? 11.602 -21.150 -10.681 1.00 67.31 80 ASP A CA 1
ATOM 624 C C . ASP A 1 80 ? 10.894 -19.921 -11.301 1.00 67.31 80 ASP A C 1
ATOM 626 O O . ASP A 1 80 ? 11.394 -18.786 -11.192 1.00 67.31 80 ASP A O 1
ATOM 630 N N . PRO A 1 81 ? 9.750 -20.103 -11.991 1.00 63.09 81 PRO A N 1
ATOM 631 C CA . PRO A 1 81 ? 9.016 -19.003 -12.608 1.00 63.09 81 PRO A CA 1
ATOM 632 C C . PRO A 1 81 ? 8.595 -17.930 -11.594 1.00 63.09 81 PRO A C 1
ATOM 634 O O . PRO A 1 81 ? 8.550 -16.748 -11.953 1.00 63.09 81 PRO A O 1
ATOM 637 N N . ALA A 1 82 ? 8.358 -18.298 -10.329 1.00 65.12 82 ALA A N 1
ATOM 638 C CA . ALA A 1 82 ? 7.995 -17.354 -9.278 1.00 65.12 82 ALA A CA 1
ATOM 639 C C . ALA A 1 82 ? 9.147 -16.377 -8.990 1.00 65.12 82 ALA A C 1
ATOM 641 O O . ALA A 1 82 ? 8.968 -15.157 -9.082 1.00 65.12 82 ALA A O 1
ATOM 642 N N . LEU A 1 83 ? 10.354 -16.904 -8.767 1.00 65.31 83 LEU A N 1
ATOM 643 C CA . LEU A 1 83 ? 11.560 -16.114 -8.491 1.00 65.31 83 LEU A CA 1
ATOM 644 C C . LEU A 1 83 ? 11.980 -15.261 -9.692 1.00 65.31 83 LEU A C 1
ATOM 646 O O . LEU A 1 83 ? 12.387 -14.108 -9.539 1.00 65.31 83 LEU A O 1
ATOM 650 N N . THR A 1 84 ? 11.825 -15.789 -10.906 1.00 64.00 84 THR A N 1
ATOM 651 C CA . THR A 1 84 ? 12.189 -15.065 -12.133 1.00 64.00 84 THR A CA 1
ATOM 652 C C . THR A 1 84 ? 11.270 -13.862 -12.371 1.00 64.00 84 THR A C 1
ATOM 654 O O . THR A 1 84 ? 11.720 -12.808 -12.828 1.00 64.00 84 THR A O 1
ATOM 657 N N . SER A 1 85 ? 9.982 -13.996 -12.035 1.00 63.91 85 SER A N 1
ATOM 658 C CA . SER A 1 85 ? 9.006 -12.906 -12.132 1.00 63.91 85 SER A CA 1
ATOM 659 C C . SER A 1 85 ? 9.258 -11.804 -11.097 1.00 63.91 85 SER A C 1
ATOM 661 O O . SER A 1 85 ? 9.150 -10.623 -11.432 1.00 63.91 85 SER A O 1
ATOM 663 N N . ALA A 1 86 ? 9.668 -12.177 -9.880 1.00 69.12 86 ALA A N 1
ATOM 664 C CA . ALA A 1 86 ? 10.052 -11.240 -8.829 1.00 69.12 86 ALA A CA 1
ATOM 665 C C . ALA A 1 86 ? 11.311 -10.454 -9.228 1.00 69.12 86 ALA A C 1
ATOM 667 O O . ALA A 1 86 ? 11.280 -9.230 -9.294 1.00 69.12 86 ALA A O 1
ATOM 668 N N . GLN A 1 87 ? 12.368 -11.145 -9.666 1.00 74.12 87 GLN A N 1
ATOM 669 C CA . GLN A 1 87 ? 13.607 -10.499 -10.115 1.00 74.12 87 GLN A CA 1
ATOM 670 C C . GLN A 1 87 ? 13.416 -9.601 -11.347 1.00 74.12 87 GLN A C 1
ATOM 672 O O . GLN A 1 87 ? 14.111 -8.597 -11.509 1.00 74.12 87 GLN A O 1
ATOM 677 N N . ALA A 1 88 ? 12.506 -9.962 -12.257 1.00 69.75 88 ALA A N 1
ATOM 678 C CA . ALA A 1 88 ? 12.180 -9.126 -13.409 1.00 69.75 88 ALA A CA 1
ATOM 679 C C . ALA A 1 88 ? 11.459 -7.839 -12.986 1.00 69.75 88 ALA A C 1
ATOM 681 O O . ALA A 1 88 ? 11.768 -6.775 -13.522 1.00 69.75 88 ALA A O 1
ATOM 682 N N . ARG A 1 89 ? 10.549 -7.923 -12.006 1.00 71.06 89 ARG A N 1
ATOM 683 C CA . ARG A 1 89 ? 9.899 -6.751 -11.406 1.00 71.06 89 ARG A CA 1
ATOM 684 C C . ARG A 1 89 ? 10.909 -5.860 -10.703 1.00 71.06 89 ARG A C 1
ATOM 686 O O . ARG A 1 89 ? 10.936 -4.674 -11.004 1.00 71.06 89 ARG A O 1
ATOM 693 N N . ASP A 1 90 ? 11.787 -6.425 -9.882 1.00 76.31 90 ASP A N 1
ATOM 694 C CA . ASP A 1 90 ? 12.804 -5.651 -9.163 1.00 76.31 90 ASP A CA 1
ATOM 695 C C . ASP A 1 90 ? 13.718 -4.898 -10.127 1.00 76.31 90 ASP A C 1
ATOM 697 O O . ASP A 1 90 ? 14.009 -3.722 -9.930 1.00 76.31 90 ASP A O 1
ATOM 701 N N . LYS A 1 91 ? 14.118 -5.535 -11.233 1.00 77.19 91 LYS A N 1
ATOM 702 C CA . LYS A 1 91 ? 14.915 -4.875 -12.277 1.00 77.19 91 LYS A CA 1
ATOM 703 C C . LYS A 1 91 ? 14.159 -3.741 -12.962 1.00 77.19 91 LYS A C 1
ATOM 705 O O . LYS A 1 91 ? 14.763 -2.709 -13.239 1.00 77.19 91 LYS A O 1
ATOM 710 N N . LEU A 1 92 ? 12.867 -3.917 -13.237 1.00 73.62 92 LEU A N 1
ATOM 711 C CA . LEU A 1 92 ? 12.033 -2.883 -13.853 1.00 73.62 92 LEU A CA 1
ATOM 712 C C . LEU A 1 92 ? 11.790 -1.708 -12.905 1.00 73.62 92 LEU A C 1
ATOM 714 O O . LEU A 1 92 ? 11.927 -0.566 -13.326 1.00 73.62 92 LEU A O 1
ATOM 718 N N . VAL A 1 93 ? 11.510 -1.977 -11.629 1.00 75.81 93 VAL A N 1
ATOM 719 C CA . VAL A 1 93 ? 11.365 -0.949 -10.591 1.00 75.81 93 VAL A CA 1
ATOM 720 C C . VAL A 1 93 ? 12.673 -0.182 -10.426 1.00 75.81 93 VAL A C 1
ATOM 722 O O . VAL A 1 93 ? 12.667 1.043 -10.429 1.00 75.81 93 VAL A O 1
ATOM 725 N N . ASN A 1 94 ? 13.809 -0.874 -10.366 1.00 76.88 94 ASN A N 1
ATOM 726 C CA . ASN A 1 94 ? 15.117 -0.242 -10.195 1.00 76.88 94 ASN A CA 1
ATOM 727 C C . ASN A 1 94 ? 15.528 0.582 -11.434 1.00 76.88 94 ASN A C 1
ATOM 729 O O . ASN A 1 94 ? 16.114 1.652 -11.305 1.00 76.88 94 ASN A O 1
ATOM 733 N N . LEU A 1 95 ? 15.161 0.141 -12.644 1.00 74.88 95 LEU A N 1
ATOM 734 C CA . LEU A 1 95 ? 15.328 0.934 -13.869 1.00 74.88 95 LEU A CA 1
ATOM 735 C C . LEU A 1 95 ? 14.401 2.154 -13.904 1.00 74.88 95 LEU A C 1
ATOM 737 O O . LEU A 1 95 ? 14.850 3.240 -14.258 1.00 74.88 95 LEU A O 1
ATOM 741 N N . ALA A 1 96 ? 13.139 1.997 -13.505 1.00 71.38 96 ALA A N 1
ATOM 742 C CA . ALA A 1 96 ? 12.188 3.097 -13.438 1.00 71.38 96 ALA A CA 1
ATOM 743 C C . ALA A 1 96 ? 12.618 4.139 -12.396 1.00 71.38 96 ALA A C 1
ATOM 745 O O . ALA A 1 96 ? 12.617 5.325 -12.693 1.00 71.38 96 ALA A O 1
ATOM 746 N N . GLN A 1 97 ? 13.103 3.722 -11.223 1.00 72.62 97 GLN A N 1
ATOM 747 C CA . GLN A 1 97 ? 13.609 4.618 -10.175 1.00 72.62 97 GLN A CA 1
ATOM 748 C C . GLN A 1 97 ? 14.837 5.445 -10.590 1.00 72.62 97 GLN A C 1
ATOM 750 O O . GLN A 1 97 ? 15.116 6.456 -9.949 1.00 72.62 97 GLN A O 1
ATOM 755 N N . ARG A 1 98 ? 15.569 5.036 -11.636 1.00 74.25 98 ARG A N 1
ATOM 756 C CA . ARG A 1 98 ? 16.727 5.773 -12.172 1.00 74.25 98 ARG A CA 1
ATOM 757 C C . ARG A 1 98 ? 16.345 6.909 -13.121 1.00 74.25 98 ARG A C 1
ATOM 759 O O . ARG A 1 98 ? 17.208 7.713 -13.458 1.00 74.25 98 ARG A O 1
ATOM 766 N N . LEU A 1 99 ? 15.090 6.981 -13.561 1.00 70.50 99 LEU A N 1
ATOM 767 C CA . LEU A 1 99 ? 14.605 8.074 -14.401 1.00 70.50 99 LEU A CA 1
ATOM 768 C C . LEU A 1 99 ? 14.213 9.284 -13.532 1.00 70.50 99 LEU A C 1
ATOM 770 O O . LEU A 1 99 ? 13.651 9.097 -12.448 1.00 70.50 99 LEU A O 1
ATOM 774 N N . PRO A 1 100 ? 14.463 10.526 -13.988 1.00 51.38 100 PRO A N 1
ATOM 775 C CA . PRO A 1 100 ? 13.964 11.718 -13.307 1.00 51.38 100 PRO A CA 1
ATOM 776 C C . PRO A 1 100 ? 12.427 11.673 -13.262 1.00 51.38 100 PRO A C 1
ATOM 778 O O . PRO A 1 100 ? 11.776 11.508 -14.289 1.00 51.38 100 PRO A O 1
ATOM 781 N N . GLY A 1 101 ? 11.848 11.735 -12.058 1.00 66.12 101 GLY A N 1
ATOM 782 C CA . GLY A 1 101 ? 10.406 11.531 -11.833 1.00 66.12 101 GLY A CA 1
ATOM 783 C C . GLY A 1 101 ? 9.945 10.063 -11.819 1.00 66.12 101 GLY A C 1
ATOM 784 O O . GLY A 1 101 ? 8.768 9.774 -11.635 1.00 66.12 101 GLY A O 1
ATOM 785 N N . GLY A 1 102 ? 10.847 9.094 -11.961 1.00 65.38 102 GLY A N 1
ATOM 786 C CA . GLY A 1 102 ? 10.482 7.679 -12.009 1.00 65.38 102 GLY A CA 1
ATOM 787 C C . GLY A 1 102 ? 9.987 7.109 -10.677 1.00 65.38 102 GLY A C 1
ATOM 788 O O . GLY A 1 102 ? 9.123 6.239 -10.657 1.00 65.38 102 GLY A O 1
ATOM 789 N N . ARG A 1 103 ? 10.465 7.641 -9.544 1.00 65.06 103 ARG A N 1
ATOM 790 C CA . ARG A 1 103 ? 9.957 7.270 -8.210 1.00 65.06 103 ARG A CA 1
ATOM 791 C C . ARG A 1 103 ? 8.497 7.668 -8.012 1.00 65.06 103 ARG A C 1
ATOM 793 O O . ARG A 1 103 ? 7.731 6.876 -7.474 1.00 65.06 103 ARG A O 1
ATOM 800 N N . THR A 1 104 ? 8.114 8.858 -8.471 1.00 71.88 104 THR A N 1
ATOM 801 C CA . THR A 1 104 ? 6.725 9.321 -8.385 1.00 71.88 104 THR A CA 1
ATOM 802 C C . THR A 1 104 ? 5.844 8.561 -9.371 1.00 71.88 104 THR A C 1
ATOM 804 O O . THR A 1 104 ? 4.766 8.127 -8.992 1.00 71.88 104 THR A O 1
ATOM 807 N N . ALA A 1 105 ? 6.330 8.281 -10.584 1.00 70.44 105 ALA A N 1
ATOM 808 C CA . ALA A 1 105 ? 5.596 7.486 -11.570 1.00 70.44 105 ALA A CA 1
ATOM 809 C C . ALA A 1 105 ? 5.354 6.030 -11.128 1.00 70.44 105 ALA A C 1
ATOM 811 O O . ALA A 1 105 ? 4.269 5.498 -11.348 1.00 70.44 105 ALA A O 1
ATOM 812 N N . VAL A 1 106 ? 6.336 5.380 -10.492 1.00 73.62 106 VAL A N 1
ATOM 813 C CA . VAL A 1 106 ? 6.168 4.018 -9.950 1.00 73.62 106 VAL A CA 1
ATOM 814 C C . VAL A 1 106 ? 5.179 4.019 -8.789 1.00 73.62 106 VAL A C 1
ATOM 816 O O . VAL A 1 106 ? 4.274 3.191 -8.778 1.00 73.62 106 VAL A O 1
ATOM 819 N N . ALA A 1 107 ? 5.303 4.973 -7.862 1.00 72.88 107 ALA A N 1
ATOM 820 C CA . ALA A 1 107 ? 4.360 5.107 -6.755 1.00 72.88 107 ALA A CA 1
ATOM 821 C C . ALA A 1 107 ? 2.925 5.348 -7.255 1.00 72.88 107 ALA A C 1
ATOM 823 O O . ALA A 1 107 ? 1.984 4.742 -6.747 1.00 72.88 107 ALA A O 1
ATOM 824 N N . GLU A 1 108 ? 2.761 6.170 -8.292 1.00 76.75 108 GLU A N 1
ATOM 825 C CA . GLU A 1 108 ? 1.457 6.461 -8.887 1.00 76.75 108 GLU A CA 1
ATOM 826 C C . GLU A 1 108 ? 0.885 5.261 -9.652 1.00 76.75 108 GLU A C 1
ATOM 828 O O . GLU A 1 108 ? -0.303 4.958 -9.558 1.00 76.75 108 GLU A O 1
ATOM 833 N N . PHE A 1 109 ? 1.729 4.514 -10.366 1.00 74.12 109 PHE A N 1
ATOM 834 C CA . PHE A 1 109 ? 1.308 3.297 -11.053 1.00 74.12 109 PHE A CA 1
ATOM 835 C C . PHE A 1 109 ? 0.893 2.197 -10.073 1.00 74.12 109 PHE A C 1
ATOM 837 O O . PHE A 1 109 ? -0.126 1.534 -10.283 1.00 74.12 109 PHE A O 1
ATOM 844 N N . ASP A 1 110 ? 1.653 2.006 -8.995 1.00 74.69 110 ASP A N 1
ATOM 845 C CA . ASP A 1 110 ? 1.298 1.050 -7.950 1.00 74.69 110 ASP A CA 1
ATOM 846 C C . ASP A 1 110 ? -0.006 1.468 -7.254 1.00 74.69 110 ASP A C 1
ATOM 848 O O . ASP A 1 110 ? -0.897 0.627 -7.113 1.00 74.69 110 ASP A O 1
ATOM 852 N N . ARG A 1 111 ? -0.202 2.766 -6.969 1.00 70.81 111 ARG A N 1
ATOM 853 C CA . ARG A 1 111 ? -1.486 3.310 -6.481 1.00 70.81 111 ARG A CA 1
ATOM 854 C C . ARG A 1 111 ? -2.645 3.017 -7.425 1.00 70.81 111 ARG A C 1
ATOM 856 O O . ARG A 1 111 ? -3.675 2.491 -6.999 1.00 70.81 111 ARG A O 1
ATOM 863 N N . GLN A 1 112 ? -2.490 3.308 -8.717 1.00 71.88 112 GLN A N 1
ATOM 864 C CA . GLN A 1 112 ? -3.525 3.031 -9.710 1.00 71.88 112 GLN A CA 1
ATOM 865 C C . GLN A 1 112 ? -3.833 1.538 -9.763 1.00 71.88 112 GLN A C 1
ATOM 867 O O . GLN A 1 112 ? -4.995 1.138 -9.689 1.00 71.88 112 GLN A O 1
ATOM 872 N N . ARG A 1 113 ? -2.809 0.688 -9.825 1.00 73.06 113 ARG A N 1
ATOM 873 C CA . ARG A 1 113 ? -2.971 -0.765 -9.868 1.00 73.06 113 ARG A CA 1
ATOM 874 C C . ARG A 1 113 ? -3.678 -1.309 -8.629 1.00 73.06 113 ARG A C 1
ATO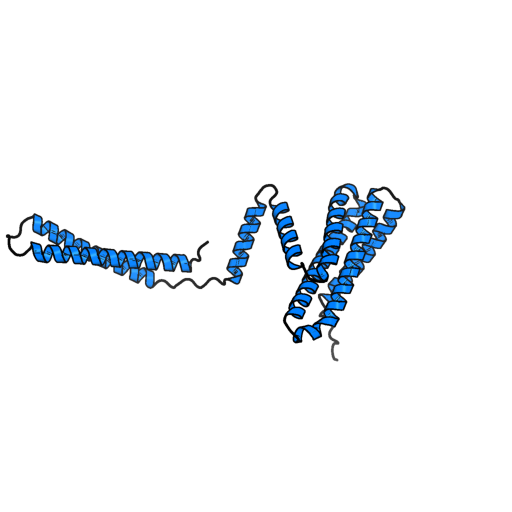M 876 O O . ARG A 1 113 ? -4.504 -2.213 -8.761 1.00 73.06 113 ARG A O 1
ATOM 883 N N . GLU A 1 114 ? -3.369 -0.793 -7.446 1.00 72.00 114 GLU A N 1
ATOM 884 C CA . GLU A 1 114 ? -4.070 -1.149 -6.212 1.00 72.00 114 GLU A CA 1
ATOM 885 C C . GLU A 1 114 ? -5.534 -0.716 -6.266 1.00 72.00 114 GLU A C 1
ATOM 887 O O . GLU A 1 114 ? -6.409 -1.547 -6.031 1.00 72.00 114 GLU A O 1
ATOM 892 N N . SER A 1 115 ? -5.824 0.505 -6.723 1.00 68.62 115 SER A N 1
ATOM 893 C CA . SER A 1 115 ? -7.205 0.969 -6.903 1.00 68.62 115 SER A CA 1
ATOM 894 C C . SER A 1 115 ? -8.004 0.085 -7.874 1.00 68.62 115 SER A C 1
ATOM 896 O O . SER A 1 115 ? -9.159 -0.251 -7.614 1.00 68.62 115 SER A O 1
ATOM 898 N N . PHE A 1 116 ? -7.380 -0.380 -8.964 1.00 68.44 116 PHE A N 1
ATOM 899 C CA . PHE A 1 116 ? -8.014 -1.272 -9.936 1.00 68.44 116 PHE A CA 1
ATOM 900 C C . PHE A 1 116 ? -8.316 -2.651 -9.349 1.00 68.44 116 PHE A C 1
ATOM 902 O O . PHE A 1 116 ? -9.379 -3.205 -9.620 1.00 68.44 116 PHE A O 1
ATOM 909 N N . LYS A 1 117 ? -7.421 -3.198 -8.518 1.00 73.56 117 LYS A N 1
ATOM 910 C CA . LYS A 1 117 ? -7.636 -4.484 -7.829 1.00 73.56 117 LYS A CA 1
ATOM 911 C C . LYS A 1 117 ? -8.765 -4.435 -6.800 1.00 73.56 117 LYS A C 1
ATOM 913 O O . LYS A 1 117 ? -9.236 -5.497 -6.385 1.00 73.56 117 LYS A O 1
ATOM 918 N N . LEU A 1 118 ? -9.136 -3.240 -6.354 1.00 75.31 118 LEU A N 1
ATOM 919 C CA . LEU A 1 118 ? -10.194 -3.005 -5.376 1.00 75.31 118 LEU A CA 1
ATOM 920 C C . LEU A 1 118 ? -11.532 -2.646 -6.036 1.00 75.31 118 LEU A C 1
ATOM 922 O O . LEU A 1 118 ? -12.551 -2.608 -5.353 1.00 75.31 118 LEU A O 1
ATOM 926 N N . ARG A 1 119 ? -11.576 -2.416 -7.357 1.00 74.44 119 ARG A N 1
ATOM 927 C CA . ARG A 1 119 ? -12.830 -2.082 -8.047 1.00 74.44 119 ARG A CA 1
ATOM 928 C C . ARG A 1 119 ? -13.858 -3.201 -7.898 1.00 74.44 119 ARG A C 1
ATOM 930 O O . ARG A 1 119 ? -13.593 -4.355 -8.221 1.00 74.44 119 ARG A O 1
ATOM 937 N N . GLY A 1 120 ? -15.049 -2.815 -7.448 1.00 78.56 120 GLY A N 1
ATOM 938 C CA . GLY A 1 120 ? -16.173 -3.722 -7.234 1.00 78.56 120 GLY A CA 1
ATOM 939 C C . GLY A 1 120 ? -16.150 -4.462 -5.898 1.00 78.56 120 GLY A C 1
ATOM 940 O O . GLY A 1 120 ? -17.011 -5.315 -5.711 1.00 78.56 120 GLY A O 1
ATOM 941 N N . LEU A 1 121 ? -15.199 -4.161 -5.005 1.00 84.94 121 LEU A N 1
ATOM 942 C CA . LEU A 1 121 ? -15.153 -4.631 -3.616 1.00 84.94 121 LEU A CA 1
ATOM 943 C C . LEU A 1 121 ? -15.774 -3.587 -2.677 1.00 84.94 121 LEU A C 1
ATOM 945 O O . LEU A 1 121 ? -15.705 -2.389 -2.967 1.00 84.94 121 LEU A O 1
ATOM 949 N N . THR A 1 122 ? -16.332 -4.005 -1.539 1.00 87.69 122 THR A N 1
ATOM 950 C CA . THR A 1 122 ? -16.888 -3.070 -0.536 1.00 87.69 122 THR A CA 1
ATOM 951 C C . THR A 1 122 ? -15.806 -2.170 0.069 1.00 87.69 122 THR A C 1
ATOM 953 O O . THR A 1 122 ? -16.070 -1.039 0.462 1.00 87.69 122 THR A O 1
ATOM 956 N N . VAL A 1 123 ? -14.557 -2.637 0.041 1.00 90.06 123 VAL A N 1
ATOM 957 C CA . VAL A 1 123 ? -13.352 -1.940 0.524 1.00 90.06 123 VAL A CA 1
ATOM 958 C C . VAL A 1 123 ? -12.935 -0.750 -0.360 1.00 90.06 123 VAL A C 1
ATOM 960 O O . VAL A 1 123 ? -12.095 0.061 0.030 1.00 90.06 123 VAL A O 1
ATOM 963 N N . ALA A 1 124 ? -13.509 -0.613 -1.559 1.00 90.25 124 ALA A N 1
ATOM 964 C CA . ALA A 1 124 ? -13.106 0.422 -2.510 1.00 90.25 124 ALA A CA 1
ATOM 965 C C . ALA A 1 124 ? -13.337 1.850 -1.992 1.00 90.25 124 ALA A C 1
ATOM 967 O O . ALA A 1 124 ? -12.521 2.731 -2.258 1.00 90.25 124 ALA A O 1
ATOM 968 N N . GLU A 1 125 ? -14.439 2.090 -1.277 1.00 92.62 125 GLU A N 1
ATOM 969 C CA . GLU A 1 125 ? -14.770 3.429 -0.782 1.00 92.62 125 GLU A CA 1
ATOM 970 C C . GLU A 1 125 ? -13.867 3.882 0.378 1.00 92.62 125 GLU A C 1
ATOM 972 O O . GLU A 1 125 ? -13.234 4.933 0.228 1.00 92.62 125 GLU A O 1
ATOM 977 N N . PRO A 1 126 ? -13.683 3.088 1.455 1.00 93.38 126 PRO A N 1
ATOM 978 C CA . PRO A 1 126 ? -12.726 3.415 2.515 1.00 93.38 126 PRO A CA 1
ATOM 979 C C . PRO A 1 126 ? -11.309 3.660 1.978 1.00 93.38 126 PRO A C 1
ATOM 981 O O . PRO A 1 126 ? -10.623 4.586 2.405 1.00 93.38 126 PRO A O 1
ATOM 984 N N . TRP A 1 127 ? -10.878 2.884 0.976 1.00 92.12 127 TRP A N 1
ATOM 985 C CA . TRP A 1 127 ? -9.575 3.074 0.335 1.00 92.12 127 TRP A CA 1
ATOM 986 C C . TRP A 1 127 ? -9.442 4.431 -0.367 1.00 92.12 127 TRP A C 1
ATOM 988 O O . TRP A 1 127 ? -8.421 5.103 -0.230 1.00 92.12 127 TRP A O 1
ATOM 998 N N . ARG A 1 128 ? -10.463 4.857 -1.126 1.00 92.75 128 ARG A N 1
ATOM 999 C CA . ARG A 1 128 ? -10.451 6.158 -1.821 1.00 92.75 128 ARG A CA 1
ATOM 1000 C C . ARG A 1 128 ? -10.411 7.326 -0.843 1.00 92.75 128 ARG A C 1
ATOM 1002 O O . ARG A 1 128 ? -9.730 8.317 -1.105 1.00 92.75 128 ARG A O 1
ATOM 1009 N N . ARG A 1 129 ? -11.144 7.206 0.262 1.00 95.88 129 ARG A N 1
ATOM 1010 C CA . ARG A 1 129 ? -11.154 8.174 1.361 1.00 95.88 129 ARG A CA 1
ATOM 1011 C C . ARG A 1 129 ? -9.783 8.299 2.018 1.00 95.88 129 ARG A C 1
ATOM 1013 O O . ARG A 1 129 ? -9.238 9.401 2.069 1.00 95.88 129 ARG A O 1
ATOM 1020 N N . LEU A 1 130 ? -9.170 7.167 2.370 1.00 95.50 130 LEU A N 1
ATOM 1021 C CA . LEU A 1 130 ? -7.806 7.120 2.898 1.00 95.50 130 LEU A CA 1
ATOM 1022 C C . LEU A 1 130 ? -6.793 7.772 1.949 1.00 95.50 130 LEU A C 1
ATOM 1024 O O . LEU A 1 130 ? -5.980 8.584 2.380 1.00 95.50 130 LEU A O 1
ATOM 1028 N N . ASP A 1 131 ? -6.851 7.458 0.652 1.00 93.38 131 ASP A N 1
ATOM 1029 C CA . ASP A 1 131 ? -5.905 7.993 -0.334 1.00 93.38 131 ASP A CA 1
ATOM 1030 C C . ASP A 1 131 ? -6.056 9.513 -0.522 1.00 93.38 131 ASP A C 1
ATOM 1032 O O . ASP A 1 131 ? -5.065 10.245 -0.620 1.00 93.38 131 ASP A O 1
ATOM 1036 N N . ARG A 1 132 ? -7.298 10.013 -0.483 1.00 95.25 132 ARG A N 1
ATOM 1037 C CA . ARG A 1 132 ? -7.586 11.452 -0.500 1.00 95.25 132 ARG A CA 1
ATOM 1038 C C . ARG A 1 132 ? -7.035 12.144 0.749 1.00 95.25 132 ARG A C 1
ATOM 1040 O O . ARG A 1 132 ? -6.382 13.177 0.620 1.00 95.25 132 ARG A O 1
ATOM 1047 N N . ALA A 1 133 ? -7.269 11.577 1.932 1.00 96.50 133 ALA A N 1
ATOM 1048 C CA . ALA A 1 133 ? -6.775 12.117 3.196 1.00 96.50 133 ALA A CA 1
ATOM 1049 C C . ALA A 1 133 ? -5.239 12.131 3.250 1.00 96.50 133 ALA A C 1
ATOM 1051 O O . ALA A 1 133 ? -4.646 13.150 3.594 1.00 96.50 133 ALA A O 1
ATOM 1052 N N . ALA A 1 134 ? -4.584 11.049 2.821 1.00 94.50 134 ALA A N 1
ATOM 1053 C CA . ALA A 1 134 ? -3.125 10.959 2.768 1.00 94.50 134 ALA A CA 1
ATOM 1054 C C . ALA A 1 134 ? -2.525 11.986 1.793 1.00 94.50 134 ALA A C 1
ATOM 1056 O O . ALA A 1 134 ? -1.513 12.626 2.084 1.00 94.50 134 ALA A O 1
ATOM 1057 N N . THR A 1 135 ? -3.185 12.204 0.651 1.00 94.31 135 THR A N 1
ATOM 1058 C CA . THR A 1 135 ? -2.790 13.244 -0.308 1.00 94.31 135 THR A CA 1
ATOM 1059 C C . THR A 1 135 ? -2.909 14.638 0.309 1.00 94.31 135 THR A C 1
ATOM 1061 O O . THR A 1 135 ? -1.971 15.430 0.197 1.00 94.31 135 THR A O 1
ATOM 1064 N N . MET A 1 136 ? -4.005 14.931 1.016 1.00 95.06 136 MET A N 1
ATOM 1065 C CA . MET A 1 136 ? -4.157 16.199 1.737 1.00 95.06 136 MET A CA 1
ATOM 1066 C C . MET A 1 136 ? -3.064 16.385 2.792 1.00 95.06 136 MET A C 1
ATOM 1068 O O . MET A 1 136 ? -2.405 17.423 2.789 1.00 95.06 136 MET A O 1
ATOM 1072 N N . LEU A 1 137 ? -2.804 15.373 3.628 1.00 94.38 137 LEU A N 1
ATOM 1073 C CA . LEU A 1 137 ? -1.743 15.433 4.633 1.00 94.38 137 LEU A CA 1
ATOM 1074 C C . LEU A 1 137 ? -0.387 15.728 3.992 1.00 94.38 137 LEU A C 1
ATOM 1076 O O . LEU A 1 13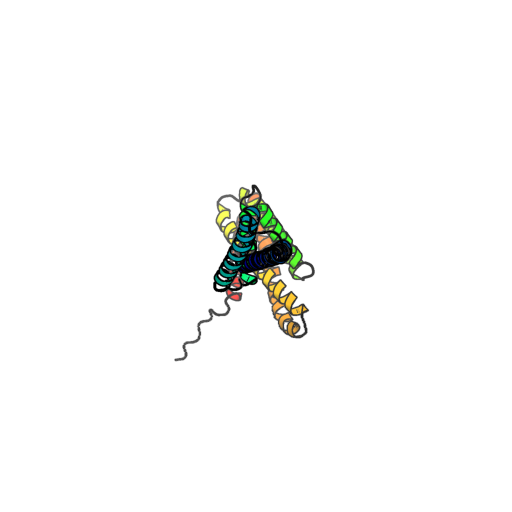7 ? 0.314 16.626 4.446 1.00 94.38 137 LEU A O 1
ATOM 1080 N N . SER A 1 138 ? -0.046 15.046 2.895 1.00 92.81 138 SER A N 1
ATOM 1081 C CA . SER A 1 138 ? 1.229 15.259 2.200 1.00 92.81 138 SER A CA 1
ATOM 1082 C C . SER A 1 138 ? 1.429 16.704 1.724 1.00 92.81 138 SER A C 1
ATOM 1084 O O . SER A 1 138 ? 2.549 17.212 1.772 1.00 92.81 138 SER A O 1
ATOM 1086 N N . GLY A 1 139 ? 0.348 17.393 1.339 1.00 91.88 139 GLY A N 1
ATOM 1087 C CA . GLY A 1 139 ? 0.376 18.816 0.991 1.00 91.88 139 GLY A CA 1
ATOM 1088 C C . GLY A 1 139 ? 0.515 19.752 2.197 1.00 91.88 139 GLY A C 1
ATOM 1089 O O . GLY A 1 139 ? 0.994 20.875 2.045 1.00 91.88 139 GLY A O 1
ATOM 1090 N N . LEU A 1 140 ? 0.132 19.301 3.395 1.00 92.62 140 LEU A N 1
ATOM 1091 C CA . LEU A 1 140 ? 0.213 20.069 4.641 1.00 92.62 140 LEU A CA 1
ATOM 1092 C C . LEU A 1 140 ? 1.562 19.920 5.356 1.00 92.62 140 LEU A C 1
ATOM 1094 O O . LEU A 1 140 ? 1.954 20.843 6.067 1.00 92.62 140 LEU A O 1
ATOM 1098 N N . ILE A 1 141 ? 2.291 18.810 5.161 1.00 89.88 141 ILE A N 1
ATOM 1099 C CA . ILE A 1 141 ? 3.546 18.498 5.886 1.00 89.88 141 ILE A CA 1
ATOM 1100 C C . ILE A 1 141 ? 4.548 19.659 5.847 1.00 89.88 141 ILE A C 1
ATOM 1102 O O . ILE A 1 141 ? 5.124 20.001 6.874 1.00 89.88 141 ILE A O 1
ATOM 1106 N N . GLY A 1 142 ? 4.716 20.324 4.699 1.00 87.38 142 GLY A N 1
ATOM 1107 C CA . GLY A 1 142 ? 5.653 21.450 4.575 1.00 87.38 142 GLY A CA 1
ATOM 1108 C C . GLY A 1 142 ? 5.269 22.702 5.378 1.00 87.38 142 GLY A C 1
ATOM 1109 O O . GLY A 1 142 ? 6.099 23.589 5.548 1.00 87.38 142 GLY A O 1
ATOM 1110 N N . ARG A 1 143 ? 4.023 22.790 5.857 1.00 89.38 143 ARG A N 1
ATOM 1111 C CA . ARG A 1 143 ? 3.456 23.950 6.567 1.00 89.38 143 ARG A CA 1
ATOM 1112 C C . ARG A 1 143 ? 3.180 23.690 8.048 1.00 89.38 143 ARG A C 1
ATOM 1114 O O . ARG A 1 143 ? 2.943 24.636 8.785 1.00 89.38 143 ARG A O 1
ATOM 1121 N N . LEU A 1 144 ? 3.202 22.430 8.475 1.00 82.88 144 LEU A N 1
ATOM 1122 C CA . LEU A 1 144 ? 2.813 21.979 9.815 1.00 82.88 144 LEU A CA 1
ATOM 1123 C C . LEU A 1 144 ? 3.815 22.360 10.927 1.00 82.88 144 LEU A C 1
ATOM 1125 O O . LEU A 1 144 ? 3.506 22.228 12.108 1.00 82.88 144 LEU A O 1
ATOM 1129 N N . GLY A 1 145 ? 4.988 22.891 10.566 1.00 79.62 145 GLY A N 1
ATOM 1130 C CA . GLY A 1 145 ? 6.005 23.333 11.519 1.00 79.62 145 GLY A CA 1
ATOM 1131 C C . GLY A 1 145 ? 6.637 22.182 12.326 1.00 79.62 145 GLY A C 1
ATOM 1132 O O . GLY A 1 145 ? 6.259 21.020 12.181 1.00 79.62 145 GLY A O 1
ATOM 1133 N N . PRO A 1 146 ? 7.622 22.484 13.188 1.00 78.88 146 PRO A N 1
ATOM 1134 C CA . PRO A 1 146 ? 8.388 21.467 13.917 1.00 78.88 146 PRO A CA 1
ATOM 1135 C C . PRO A 1 146 ? 7.580 20.720 14.995 1.00 78.88 146 PRO A C 1
ATOM 1137 O O . PRO A 1 146 ? 7.929 19.604 15.363 1.00 78.88 146 PRO A O 1
ATOM 1140 N N . HIS A 1 147 ? 6.479 21.290 15.497 1.00 73.69 147 HIS A N 1
ATOM 1141 C CA . HIS A 1 147 ? 5.672 20.667 16.558 1.00 73.69 147 HIS A CA 1
ATOM 1142 C C . HIS A 1 147 ? 4.818 19.482 16.087 1.00 73.69 147 HIS A C 1
ATOM 1144 O O . HIS A 1 147 ? 4.388 18.676 16.907 1.00 73.69 147 HIS A O 1
ATOM 1150 N N . ALA A 1 148 ? 4.595 19.349 14.780 1.00 81.06 148 ALA A N 1
ATOM 1151 C CA . ALA A 1 148 ? 3.769 18.296 14.200 1.00 81.06 148 ALA A CA 1
ATOM 1152 C C . ALA A 1 148 ? 4.587 17.152 13.576 1.00 81.06 148 ALA A C 1
ATOM 1154 O O . ALA A 1 148 ? 4.006 16.215 13.034 1.00 81.06 148 ALA A O 1
ATOM 1155 N N . GLU A 1 149 ? 5.921 17.195 13.643 1.00 83.88 149 GLU A N 1
ATOM 1156 C CA . GLU A 1 149 ? 6.784 16.198 12.996 1.00 83.88 149 GLU A CA 1
ATOM 1157 C C . GLU A 1 149 ? 6.535 14.779 13.536 1.00 83.88 149 GLU A C 1
ATOM 1159 O O . GLU A 1 149 ? 6.374 13.836 12.760 1.00 83.88 149 GLU A O 1
ATOM 1164 N N . SER A 1 150 ? 6.398 14.628 14.857 1.00 85.00 150 SER A N 1
ATOM 1165 C CA . SER A 1 150 ? 6.067 13.341 15.489 1.00 85.00 150 SER A CA 1
ATOM 1166 C C . SER A 1 150 ? 4.666 12.848 15.114 1.00 85.00 150 SER A C 1
ATOM 1168 O O . SER A 1 150 ? 4.489 11.677 14.789 1.00 85.00 150 SER A O 1
ATOM 1170 N N . ALA A 1 151 ? 3.686 13.751 15.083 1.00 87.12 151 ALA A N 1
ATOM 1171 C CA . ALA A 1 151 ? 2.311 13.445 14.703 1.00 87.12 151 ALA A CA 1
ATOM 1172 C C . ALA A 1 151 ? 2.208 12.990 13.236 1.00 87.12 151 ALA A C 1
ATOM 1174 O O . ALA A 1 151 ? 1.474 12.057 12.911 1.00 87.12 151 ALA A O 1
ATOM 1175 N N . VAL A 1 152 ? 2.995 13.599 12.343 1.00 90.31 152 VAL A N 1
ATOM 1176 C CA . VAL A 1 152 ? 3.107 13.177 10.941 1.00 90.31 152 VAL A CA 1
ATOM 1177 C C . VAL A 1 152 ? 3.720 11.780 10.842 1.00 90.31 152 VAL A C 1
ATOM 1179 O O . VAL A 1 152 ? 3.212 10.958 10.080 1.00 90.31 152 VAL A O 1
ATOM 1182 N N . LEU A 1 153 ? 4.772 11.475 11.609 1.00 89.44 153 LEU A N 1
ATOM 1183 C CA . LEU A 1 153 ? 5.361 10.131 11.623 1.00 89.44 153 LEU A CA 1
ATOM 1184 C C . LEU A 1 153 ? 4.334 9.075 12.051 1.00 89.44 153 LEU A C 1
ATOM 1186 O O . LEU A 1 153 ? 4.161 8.082 11.340 1.00 89.44 153 LEU A O 1
ATOM 1190 N N . ASP A 1 154 ? 3.595 9.319 13.131 1.00 87.75 154 ASP A N 1
ATOM 1191 C CA . ASP A 1 154 ? 2.543 8.413 13.602 1.00 87.75 154 ASP A CA 1
ATOM 1192 C C . ASP A 1 154 ? 1.435 8.233 12.556 1.00 87.75 154 ASP A C 1
ATOM 1194 O O . ASP A 1 154 ? 1.022 7.108 12.262 1.00 87.75 154 ASP A O 1
ATOM 1198 N N . ALA A 1 155 ? 1.019 9.318 11.900 1.00 91.19 155 ALA A N 1
ATOM 1199 C CA . ALA A 1 155 ? 0.062 9.254 10.803 1.00 91.19 155 ALA A CA 1
ATOM 1200 C C . ALA A 1 155 ? 0.582 8.427 9.615 1.00 91.19 155 ALA A C 1
ATOM 1202 O O . ALA A 1 155 ? -0.181 7.658 9.030 1.00 91.19 155 ALA A O 1
ATOM 1203 N N . THR A 1 156 ? 1.871 8.496 9.263 1.00 91.62 156 THR A N 1
ATOM 1204 C CA . THR A 1 156 ? 2.416 7.643 8.186 1.00 91.62 156 THR A CA 1
ATOM 1205 C C . THR A 1 156 ? 2.415 6.158 8.549 1.00 91.62 156 THR A C 1
ATOM 1207 O O . THR A 1 156 ? 2.218 5.307 7.675 1.00 91.62 156 THR A O 1
ATOM 1210 N N . VAL A 1 157 ? 2.615 5.824 9.828 1.00 90.56 157 VAL A N 1
ATOM 1211 C CA . VAL A 1 157 ? 2.520 4.444 10.321 1.00 90.56 157 VAL A CA 1
ATOM 1212 C C . VAL A 1 157 ? 1.070 3.970 10.257 1.00 90.56 157 VAL A C 1
ATOM 1214 O O . VAL A 1 157 ? 0.813 2.903 9.691 1.00 90.56 157 VAL A O 1
ATOM 1217 N N . ALA A 1 158 ? 0.132 4.779 10.754 1.00 90.88 158 ALA A N 1
ATOM 1218 C CA . ALA A 1 158 ? -1.298 4.489 10.712 1.00 90.88 158 ALA A CA 1
ATOM 1219 C C . ALA A 1 158 ? -1.801 4.306 9.270 1.00 90.88 158 ALA A C 1
ATOM 1221 O O . ALA A 1 158 ? -2.452 3.308 8.970 1.00 90.88 158 ALA A O 1
ATOM 1222 N N . GLU A 1 159 ? -1.420 5.189 8.338 1.00 93.75 159 GLU A N 1
ATOM 1223 C CA . GLU A 1 159 ? -1.758 5.055 6.914 1.00 93.75 159 GLU A CA 1
ATOM 1224 C C . GLU A 1 159 ? -1.301 3.696 6.365 1.00 93.75 159 GLU A C 1
ATOM 1226 O O . GLU A 1 159 ? -2.060 2.982 5.706 1.00 93.75 159 GLU A O 1
ATOM 1231 N N . ARG A 1 160 ? -0.054 3.309 6.654 1.00 91.62 160 ARG A N 1
ATOM 1232 C CA . ARG A 1 160 ? 0.534 2.063 6.151 1.00 91.62 160 ARG A CA 1
ATOM 1233 C C . ARG A 1 160 ? -0.187 0.832 6.713 1.00 91.62 160 ARG A C 1
ATOM 1235 O O . ARG A 1 160 ? -0.389 -0.136 5.981 1.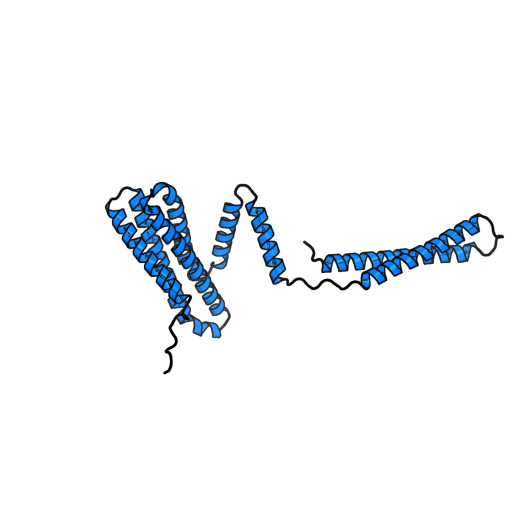00 91.62 160 ARG A O 1
ATOM 1242 N N . GLN A 1 161 ? -0.609 0.879 7.975 1.00 92.00 161 GLN A N 1
ATOM 1243 C CA . GLN A 1 161 ? -1.403 -0.179 8.602 1.00 92.00 161 GLN A CA 1
ATOM 1244 C C . GLN A 1 161 ? -2.831 -0.257 8.044 1.00 92.00 161 GLN A C 1
ATOM 1246 O O . GLN A 1 161 ? -3.305 -1.355 7.760 1.00 92.00 161 GLN A O 1
ATOM 1251 N N . LEU A 1 162 ? -3.496 0.880 7.812 1.00 93.94 162 LEU A N 1
ATOM 1252 C CA . LEU A 1 162 ? -4.829 0.918 7.199 1.00 93.94 162 LEU A CA 1
ATOM 1253 C C . LEU A 1 162 ? -4.806 0.391 5.761 1.00 93.94 162 LEU A C 1
ATOM 1255 O O . LEU A 1 162 ? -5.709 -0.341 5.351 1.00 93.94 162 LEU A O 1
ATOM 1259 N N . ARG A 1 163 ? -3.743 0.689 5.003 1.00 93.62 163 ARG A N 1
ATOM 1260 C CA . ARG A 1 163 ? -3.546 0.116 3.666 1.00 93.62 163 ARG A CA 1
ATOM 1261 C C . ARG A 1 163 ? -3.379 -1.409 3.719 1.00 93.62 163 ARG A C 1
ATOM 1263 O O . ARG A 1 163 ? -4.000 -2.107 2.919 1.00 93.62 163 ARG A O 1
ATOM 1270 N N . ASP A 1 164 ? -2.599 -1.941 4.662 1.00 91.94 164 ASP A N 1
ATOM 1271 C CA . ASP A 1 164 ? -2.465 -3.397 4.866 1.00 91.94 164 ASP A CA 1
ATOM 1272 C C . ASP A 1 164 ? -3.813 -4.037 5.258 1.00 91.94 164 ASP A C 1
ATOM 1274 O O . ASP A 1 164 ? -4.231 -5.036 4.667 1.00 91.94 164 ASP A O 1
ATOM 1278 N N . LEU A 1 165 ? -4.560 -3.417 6.178 1.00 92.56 165 LEU A N 1
ATOM 1279 C CA . LEU A 1 165 ? -5.892 -3.876 6.582 1.00 92.56 165 LEU A CA 1
ATOM 1280 C C . LEU A 1 165 ? -6.869 -3.928 5.399 1.00 92.56 165 LEU A C 1
ATOM 1282 O O . LEU A 1 165 ? -7.557 -4.932 5.207 1.00 92.56 165 LEU A O 1
ATOM 1286 N N . ALA A 1 166 ? -6.886 -2.895 4.556 1.00 91.56 166 ALA A N 1
ATOM 1287 C CA . ALA A 1 166 ? -7.705 -2.871 3.351 1.00 91.56 166 ALA A CA 1
ATOM 1288 C C . ALA A 1 166 ? -7.318 -3.982 2.359 1.00 91.56 166 ALA A C 1
ATOM 1290 O O . ALA A 1 166 ? -8.192 -4.625 1.772 1.00 91.56 166 ALA A O 1
ATOM 1291 N N . GLN A 1 167 ? -6.023 -4.270 2.195 1.00 91.00 167 GLN A N 1
ATOM 1292 C CA . GLN A 1 167 ? -5.566 -5.372 1.343 1.00 91.00 167 GLN A CA 1
ATOM 1293 C C . GLN A 1 167 ? -6.017 -6.742 1.867 1.00 91.00 167 GLN A C 1
ATOM 1295 O O . GLN A 1 167 ? -6.414 -7.595 1.065 1.00 91.00 167 GLN A O 1
ATOM 1300 N N . ARG A 1 168 ? -6.004 -6.946 3.189 1.00 91.06 168 ARG A N 1
ATOM 1301 C CA . ARG A 1 168 ? -6.511 -8.167 3.839 1.00 91.06 168 ARG A CA 1
ATOM 1302 C C . ARG A 1 168 ? -8.023 -8.292 3.717 1.00 91.06 168 ARG A C 1
ATOM 1304 O O . ARG A 1 168 ? -8.515 -9.349 3.343 1.00 91.06 168 ARG A O 1
ATOM 1311 N N . CYS A 1 169 ? -8.762 -7.213 3.954 1.00 92.88 169 CYS A N 1
ATOM 1312 C CA . CYS A 1 169 ? -10.212 -7.211 3.777 1.00 92.88 169 CYS A CA 1
ATOM 1313 C C . CYS A 1 169 ? -10.576 -7.566 2.322 1.00 92.88 169 CYS A C 1
ATOM 1315 O O . CYS A 1 169 ? -11.375 -8.466 2.070 1.00 92.88 169 CYS A O 1
ATOM 1317 N N . ALA A 1 170 ? -9.861 -6.990 1.351 1.00 91.38 170 ALA A N 1
ATOM 1318 C CA . ALA A 1 170 ? -10.026 -7.313 -0.061 1.00 91.38 170 ALA A CA 1
ATOM 1319 C C . ALA A 1 170 ? -9.618 -8.751 -0.432 1.00 91.38 170 ALA A C 1
ATOM 1321 O O . ALA A 1 170 ? -10.153 -9.309 -1.391 1.00 91.38 170 ALA A O 1
ATOM 1322 N N . SER A 1 171 ? -8.643 -9.364 0.248 1.00 89.69 171 SER A N 1
ATOM 1323 C CA . SER A 1 171 ? -8.294 -10.769 0.003 1.00 89.69 171 SER A CA 1
ATOM 1324 C C . SER A 1 171 ? -9.375 -11.709 0.537 1.00 89.69 171 SER A C 1
ATOM 1326 O O . SER A 1 171 ? -9.759 -12.625 -0.189 1.00 89.69 171 SER A O 1
ATOM 1328 N N . VAL A 1 172 ? -9.929 -11.423 1.721 1.00 92.12 172 VAL A N 1
ATOM 1329 C CA . VAL A 1 172 ? -11.071 -12.148 2.298 1.00 92.12 172 VAL A CA 1
ATOM 1330 C C . VAL A 1 172 ? -12.315 -11.993 1.422 1.00 92.12 172 VAL A C 1
ATOM 1332 O O . VAL A 1 172 ? -12.957 -12.981 1.086 1.00 92.12 172 VAL A O 1
ATOM 1335 N N . GLU A 1 173 ? -12.634 -10.787 0.952 1.00 91.88 173 GLU A N 1
ATOM 1336 C CA . GLU A 1 173 ? -13.796 -10.588 0.078 1.00 91.88 173 GLU A CA 1
ATOM 1337 C C . GLU A 1 173 ? -13.650 -11.356 -1.251 1.00 91.88 173 GLU A C 1
ATOM 1339 O O . GLU A 1 173 ? -14.612 -11.926 -1.770 1.00 91.88 173 GLU A O 1
ATOM 1344 N N . ARG A 1 174 ? -12.428 -11.442 -1.798 1.00 90.19 174 ARG A N 1
ATOM 1345 C CA . ARG A 1 174 ? -12.165 -12.263 -2.989 1.00 90.19 174 ARG A CA 1
ATOM 1346 C C . ARG A 1 174 ? -12.343 -13.750 -2.709 1.00 90.19 174 ARG A C 1
ATOM 1348 O O . ARG A 1 174 ? -12.936 -14.421 -3.547 1.00 90.19 174 ARG A O 1
ATOM 1355 N N . THR A 1 175 ? -11.868 -14.272 -1.575 1.00 90.94 175 THR A N 1
ATOM 1356 C CA . THR A 1 175 ? -12.073 -15.691 -1.232 1.00 90.94 175 THR A CA 1
ATOM 1357 C C . THR A 1 175 ? -13.543 -16.001 -0.968 1.00 90.94 175 THR A C 1
ATOM 1359 O O . THR A 1 175 ? -14.015 -17.055 -1.388 1.00 90.94 175 THR A O 1
ATOM 1362 N N . MET A 1 176 ? -14.294 -15.060 -0.388 1.00 90.81 176 MET A N 1
ATOM 1363 C CA . MET A 1 176 ? -15.746 -15.170 -0.216 1.00 90.81 176 MET A CA 1
ATOM 1364 C C . MET A 1 176 ? -16.492 -15.360 -1.542 1.00 90.81 176 MET A C 1
ATOM 1366 O O . MET A 1 176 ? -17.465 -16.106 -1.601 1.00 90.81 176 MET A O 1
ATOM 1370 N N . ARG A 1 177 ? -16.023 -14.727 -2.625 1.00 87.69 177 ARG A N 1
ATOM 1371 C CA . ARG A 1 177 ? -16.630 -14.841 -3.963 1.00 87.69 177 ARG A CA 1
ATOM 1372 C C . ARG A 1 177 ? -16.321 -16.157 -4.683 1.00 87.69 177 ARG A C 1
ATOM 1374 O O . ARG A 1 177 ? -16.957 -16.437 -5.694 1.00 87.69 177 ARG A O 1
ATOM 1381 N N . LEU A 1 178 ? -15.358 -16.950 -4.206 1.00 87.50 178 LEU A N 1
ATOM 1382 C CA . LEU A 1 178 ? -14.923 -18.180 -4.882 1.00 87.50 178 LEU A CA 1
ATOM 1383 C C . LEU A 1 178 ? -15.801 -19.404 -4.575 1.00 87.50 178 LEU A C 1
ATOM 1385 O O . LEU A 1 178 ? -15.664 -20.415 -5.262 1.00 87.50 178 LEU A O 1
ATOM 1389 N N . GLY A 1 179 ? -16.701 -19.349 -3.587 1.00 85.19 179 GLY A N 1
ATOM 1390 C CA . GLY A 1 179 ? -17.629 -20.451 -3.324 1.00 85.19 179 GLY A CA 1
ATOM 1391 C C . GLY A 1 179 ? -18.242 -20.465 -1.918 1.00 85.19 179 GLY A C 1
ATOM 1392 O O . GLY A 1 179 ? -17.960 -19.581 -1.109 1.00 85.19 179 GLY A O 1
ATOM 1393 N N . PRO A 1 180 ? -19.044 -21.499 -1.594 1.00 77.62 180 PRO A N 1
ATOM 1394 C CA . PRO A 1 180 ? -19.829 -21.579 -0.354 1.00 77.62 180 PRO A CA 1
ATOM 1395 C C . PRO A 1 180 ? -18.969 -21.699 0.913 1.00 77.62 180 PRO A C 1
ATOM 1397 O O . PRO A 1 180 ? -19.378 -21.270 1.986 1.00 77.62 180 PRO A O 1
ATOM 1400 N N . ALA A 1 181 ? -17.733 -22.200 0.803 1.00 75.06 181 ALA A N 1
ATOM 1401 C CA . ALA A 1 181 ? -16.772 -22.193 1.912 1.00 75.06 181 ALA A CA 1
ATOM 1402 C C . ALA A 1 181 ? -16.438 -20.763 2.389 1.00 75.06 181 ALA A C 1
ATOM 1404 O O . ALA A 1 181 ? -16.134 -20.542 3.562 1.00 75.06 181 ALA A O 1
ATOM 1405 N N . GLY A 1 182 ? -16.560 -19.784 1.490 1.00 79.88 182 GLY A N 1
ATOM 1406 C CA . GLY A 1 182 ? -16.383 -18.369 1.774 1.00 79.88 182 GLY A CA 1
ATOM 1407 C C . GLY A 1 182 ? -17.451 -17.783 2.695 1.00 79.88 182 GLY A C 1
ATOM 1408 O O . GLY A 1 182 ? -17.221 -16.760 3.330 1.00 79.88 182 GLY A O 1
ATOM 1409 N N . GLU A 1 183 ? -18.602 -18.435 2.838 1.00 82.81 183 GLU A N 1
ATOM 1410 C CA . GLU A 1 183 ? -19.699 -17.904 3.644 1.00 82.81 183 GLU A CA 1
ATOM 1411 C C . GLU A 1 183 ? -19.380 -17.898 5.144 1.00 82.81 183 GLU A C 1
ATOM 1413 O O . GLU A 1 183 ? -19.798 -16.993 5.867 1.00 82.81 183 GLU A O 1
ATOM 1418 N N . SER A 1 184 ? -18.518 -18.820 5.582 1.00 87.50 184 SER A N 1
ATOM 1419 C CA . SER A 1 184 ? -17.971 -18.851 6.944 1.00 87.50 184 SER A CA 1
ATOM 1420 C C . SER A 1 184 ? -17.066 -17.653 7.274 1.00 87.50 184 SER A C 1
ATOM 1422 O O . SER A 1 184 ? -16.905 -17.308 8.442 1.00 87.50 184 SER A O 1
ATOM 1424 N N . LEU A 1 185 ? -16.516 -16.973 6.259 1.00 91.31 185 LEU A N 1
ATOM 1425 C CA . LEU A 1 185 ? -15.650 -15.798 6.417 1.00 91.31 185 LEU A CA 1
ATOM 1426 C C . LEU 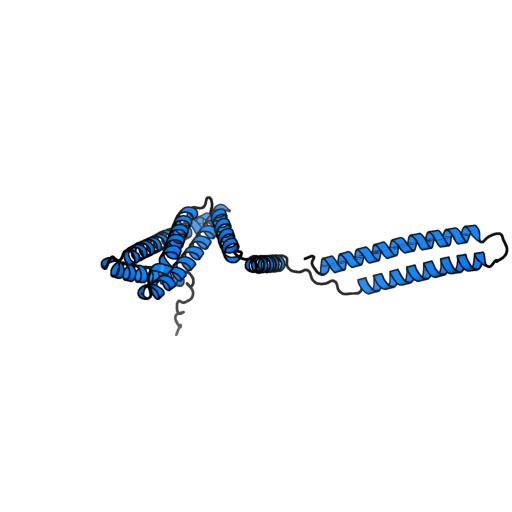A 1 185 ? -16.431 -14.479 6.489 1.00 91.31 185 LEU A C 1
ATOM 1428 O O . LEU A 1 185 ? -15.848 -13.448 6.820 1.00 91.31 185 LEU A O 1
ATOM 1432 N N . ARG A 1 186 ? -17.745 -14.494 6.225 1.00 92.38 186 ARG A N 1
ATOM 1433 C CA . ARG A 1 186 ? -18.615 -13.308 6.275 1.00 92.38 186 ARG A CA 1
ATOM 1434 C C . ARG A 1 186 ? -18.557 -12.545 7.612 1.00 92.38 186 ARG A C 1
ATOM 1436 O O . ARG A 1 186 ? -18.395 -11.327 7.549 1.00 92.38 186 ARG A O 1
ATOM 1443 N N . PRO A 1 187 ? -18.637 -13.185 8.800 1.00 91.62 187 PRO A N 1
ATOM 1444 C CA . PRO A 1 187 ? -18.512 -12.463 10.069 1.00 91.62 187 PRO A CA 1
ATOM 1445 C C . PRO A 1 187 ? -17.121 -11.842 10.262 1.00 91.62 187 PRO A C 1
ATOM 1447 O O . PRO A 1 187 ? -17.019 -10.695 10.684 1.00 91.62 187 PRO A O 1
ATOM 1450 N N . ALA A 1 188 ? -16.048 -12.548 9.888 1.00 91.25 188 ALA A N 1
ATOM 1451 C CA . ALA A 1 188 ? -14.688 -12.011 9.973 1.00 91.25 188 ALA A CA 1
ATOM 1452 C C . ALA A 1 188 ? -14.483 -10.819 9.022 1.00 91.25 188 ALA A C 1
ATOM 1454 O O . ALA A 1 188 ? -13.883 -9.817 9.401 1.00 91.25 188 ALA A O 1
ATOM 1455 N N . HIS A 1 189 ? -15.028 -10.895 7.805 1.00 94.00 189 HIS A N 1
ATOM 1456 C CA . HIS A 1 189 ? -15.019 -9.789 6.851 1.00 94.00 189 HIS A CA 1
ATOM 1457 C C . HIS A 1 189 ? -15.754 -8.556 7.390 1.00 94.00 189 HIS A C 1
ATOM 1459 O O . HIS A 1 189 ? -15.246 -7.449 7.245 1.00 94.00 189 HIS A O 1
ATOM 1465 N N . ALA A 1 190 ? -16.916 -8.733 8.030 1.00 93.12 190 ALA A N 1
ATOM 1466 C CA . ALA A 1 190 ? -17.671 -7.622 8.609 1.00 93.12 190 ALA A CA 1
ATOM 1467 C C . ALA A 1 190 ? -16.855 -6.867 9.673 1.00 93.12 190 ALA A C 1
ATOM 1469 O O . ALA A 1 190 ? -16.766 -5.645 9.605 1.00 93.12 190 ALA A O 1
ATOM 1470 N N . ILE A 1 191 ? -16.181 -7.594 10.572 1.00 93.69 191 ILE A N 1
ATOM 1471 C CA . ILE A 1 191 ? -15.313 -7.005 11.604 1.00 93.69 191 ILE A CA 1
ATOM 1472 C C . ILE A 1 191 ? -14.142 -6.240 10.968 1.00 93.69 191 ILE A C 1
ATOM 1474 O O . ILE A 1 191 ? -13.865 -5.105 11.347 1.00 93.69 191 ILE A O 1
ATOM 1478 N N . LEU A 1 192 ? -13.468 -6.827 9.972 1.00 93.50 192 LEU A N 1
ATOM 1479 C CA . LEU A 1 192 ? -12.350 -6.168 9.283 1.00 93.50 192 LEU A CA 1
ATOM 1480 C C . LEU A 1 192 ? -12.792 -4.9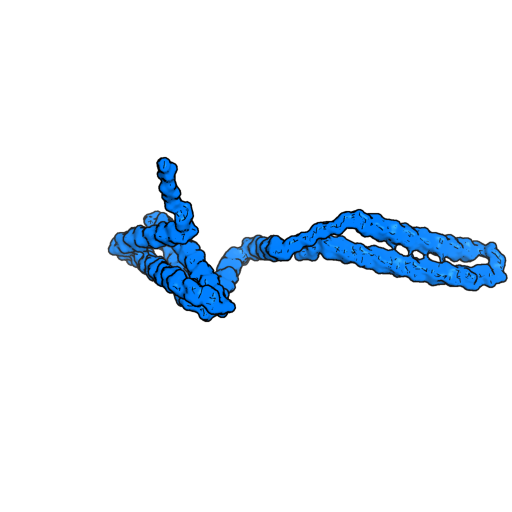12 8.521 1.00 93.50 192 LEU A C 1
ATOM 1482 O O . LEU A 1 192 ? -12.062 -3.922 8.488 1.00 93.50 192 LEU A O 1
ATOM 1486 N N . ALA A 1 193 ? -13.966 -4.952 7.889 1.00 93.69 193 ALA A N 1
ATOM 1487 C CA . ALA A 1 193 ? -14.527 -3.813 7.172 1.00 93.69 193 ALA A CA 1
ATOM 1488 C C . ALA A 1 193 ? -14.910 -2.675 8.128 1.00 93.69 193 ALA A C 1
ATOM 1490 O O . ALA A 1 193 ? -14.607 -1.520 7.842 1.00 93.69 193 ALA A O 1
ATOM 1491 N N . GLU A 1 194 ? -15.511 -2.997 9.275 1.00 94.38 194 GLU A N 1
ATOM 1492 C CA . GLU A 1 194 ? -15.847 -2.019 10.312 1.00 94.38 194 GLU A CA 1
ATOM 1493 C C . GLU A 1 194 ? -14.591 -1.365 10.905 1.00 94.38 194 GLU A C 1
ATOM 1495 O O . GLU A 1 194 ? -14.513 -0.140 10.985 1.00 94.38 194 GLU A O 1
ATOM 1500 N N . GLN A 1 195 ? -13.571 -2.158 11.243 1.00 93.69 195 GLN A N 1
ATOM 1501 C CA . GLN A 1 195 ? -12.293 -1.640 11.744 1.00 93.69 195 GLN A CA 1
ATOM 1502 C C . GLN A 1 195 ? -11.602 -0.726 10.731 1.00 93.69 195 GLN A C 1
ATOM 1504 O O . GLN A 1 195 ? -11.041 0.306 11.101 1.00 93.69 195 GLN A O 1
ATOM 1509 N N . LEU A 1 196 ? -11.652 -1.086 9.445 1.00 95.31 196 LEU A N 1
ATOM 1510 C CA . LEU A 1 196 ? -11.115 -0.242 8.386 1.00 95.31 196 LEU A CA 1
ATOM 1511 C C . LEU A 1 196 ? -11.867 1.087 8.302 1.00 95.31 196 LEU A C 1
ATOM 1513 O O . LEU A 1 196 ? -11.232 2.132 8.221 1.00 95.31 196 LEU A O 1
ATOM 1517 N N . GLU A 1 197 ? -13.196 1.059 8.341 1.00 96.06 197 GLU A N 1
ATOM 1518 C CA . GLU A 1 197 ? -14.031 2.260 8.275 1.00 96.06 197 GLU A CA 1
ATOM 1519 C C . GLU A 1 197 ? -13.771 3.206 9.459 1.00 96.06 197 GLU A C 1
ATOM 1521 O O . GLU A 1 197 ? -13.581 4.414 9.273 1.00 96.06 197 GLU A O 1
ATOM 1526 N N . GLN A 1 198 ? -13.686 2.654 10.672 1.00 94.19 198 GLN A N 1
ATOM 1527 C CA . GLN A 1 198 ? -13.350 3.405 11.884 1.00 94.19 198 GLN A CA 1
ATOM 1528 C C . GLN A 1 198 ? -11.947 4.016 11.789 1.00 94.19 198 GLN A C 1
ATOM 1530 O O . GLN A 1 198 ? -11.768 5.204 12.055 1.00 94.19 198 GLN A O 1
ATOM 1535 N N . GLY A 1 199 ? -10.957 3.235 11.351 1.00 95.19 199 GLY A N 1
ATOM 1536 C CA . GLY A 1 199 ? -9.581 3.701 11.217 1.00 95.19 199 GLY A CA 1
ATOM 1537 C C . GLY A 1 199 ? -9.394 4.766 10.131 1.00 95.19 199 GLY A C 1
ATOM 1538 O O . GLY A 1 199 ? -8.677 5.742 10.342 1.00 95.19 199 GLY A O 1
ATOM 1539 N N . VAL A 1 200 ? -10.079 4.640 8.990 1.00 97.12 200 VAL A N 1
ATOM 1540 C CA . VAL A 1 200 ? -10.079 5.677 7.942 1.00 97.12 200 VAL A CA 1
ATOM 1541 C C . VAL A 1 200 ? -10.737 6.959 8.449 1.00 97.12 200 VAL A C 1
ATOM 1543 O O . VAL A 1 200 ? -10.205 8.044 8.223 1.00 97.12 200 VAL A O 1
ATOM 1546 N N . THR A 1 201 ? -11.839 6.850 9.192 1.00 96.56 201 THR A N 1
ATOM 1547 C CA . THR A 1 201 ? -12.509 8.010 9.800 1.00 96.56 201 THR A CA 1
ATOM 1548 C C . THR A 1 201 ? -11.609 8.711 10.826 1.00 96.56 201 THR A C 1
ATOM 1550 O O . THR A 1 201 ? -11.501 9.936 10.807 1.00 96.56 201 THR A O 1
ATOM 1553 N N . ALA A 1 202 ? -10.895 7.953 11.664 1.00 93.88 202 ALA A N 1
ATOM 1554 C CA . ALA A 1 202 ? -9.893 8.481 12.594 1.00 93.88 202 ALA A CA 1
ATOM 1555 C C . ALA A 1 202 ? -8.790 9.267 11.867 1.00 93.88 202 ALA A C 1
ATOM 1557 O O . ALA A 1 202 ? -8.401 10.364 12.270 1.00 93.88 202 ALA A O 1
ATOM 1558 N N . TYR A 1 203 ? -8.304 8.711 10.756 1.00 95.75 203 TYR A N 1
ATOM 1559 C CA . TYR A 1 203 ? -7.264 9.330 9.945 1.00 95.75 203 TYR A CA 1
ATOM 1560 C C . TYR A 1 203 ? -7.742 10.627 9.283 1.00 95.75 203 TYR A C 1
ATOM 1562 O O . TYR A 1 203 ? -7.028 11.625 9.291 1.00 95.75 203 TYR A O 1
ATOM 1570 N N . GLU A 1 204 ? -8.970 10.664 8.769 1.00 97.06 204 GLU A N 1
ATOM 1571 C CA . GLU A 1 204 ? -9.566 11.891 8.229 1.00 97.06 204 GLU A CA 1
ATOM 1572 C C . GLU A 1 204 ? -9.729 12.990 9.288 1.00 97.06 204 GLU A C 1
ATOM 1574 O O . GLU A 1 204 ? -9.453 14.161 9.009 1.00 97.06 204 GLU A O 1
ATOM 1579 N N . GLN A 1 205 ? -10.133 12.630 10.509 1.00 94.44 205 GLN A N 1
ATOM 1580 C CA . GLN A 1 205 ? -10.229 13.571 11.628 1.00 94.44 205 GLN A CA 1
ATOM 1581 C C . GLN A 1 205 ? -8.860 14.156 11.986 1.00 94.44 205 GLN A C 1
ATOM 1583 O O . GLN A 1 205 ? -8.740 15.370 12.147 1.00 94.44 205 GLN A O 1
ATOM 1588 N N . PHE A 1 206 ? -7.815 13.325 12.017 1.00 93.62 206 PHE A N 1
ATOM 1589 C CA . PHE A 1 206 ? -6.441 13.787 12.200 1.00 93.62 206 PHE A CA 1
ATOM 1590 C C . PHE A 1 206 ? -6.009 14.772 11.109 1.00 93.62 206 PHE A C 1
ATOM 1592 O O . PHE A 1 206 ? -5.496 15.844 11.419 1.00 93.62 206 PHE A O 1
ATOM 1599 N N . VAL A 1 207 ? -6.251 14.453 9.833 1.00 94.81 207 VAL A N 1
ATOM 1600 C CA . VAL A 1 207 ? -5.894 15.351 8.721 1.00 94.81 207 VAL A CA 1
ATOM 1601 C C . VAL A 1 207 ? -6.669 16.668 8.802 1.00 94.81 207 VAL A C 1
ATOM 1603 O O . VAL A 1 207 ? -6.113 17.729 8.521 1.00 94.81 207 VAL A O 1
ATOM 1606 N N . THR A 1 208 ? -7.926 16.621 9.241 1.00 94.06 208 THR A N 1
ATOM 1607 C CA . THR A 1 208 ? -8.751 17.816 9.463 1.00 94.06 208 THR A CA 1
ATOM 1608 C C . THR A 1 208 ? -8.188 18.678 10.598 1.00 94.06 208 THR A C 1
ATOM 1610 O O . THR A 1 208 ? -8.051 19.890 10.434 1.00 94.06 208 THR A O 1
ATOM 1613 N N . ALA A 1 209 ? -7.787 18.071 11.718 1.00 89.94 209 ALA A N 1
ATOM 1614 C CA . ALA A 1 209 ? -7.136 18.776 12.822 1.00 89.94 209 ALA A CA 1
ATOM 1615 C C . ALA A 1 209 ? -5.781 19.372 12.401 1.00 89.94 209 ALA A C 1
ATOM 1617 O O . ALA A 1 209 ? -5.481 20.525 12.710 1.00 89.94 209 ALA A O 1
ATOM 1618 N N . ALA A 1 210 ? -4.993 18.629 11.621 1.00 89.56 210 ALA A N 1
ATOM 1619 C CA . ALA A 1 210 ? -3.729 19.097 11.061 1.00 89.56 210 ALA A CA 1
ATOM 1620 C C . ALA A 1 210 ? -3.933 20.305 10.129 1.00 89.56 210 ALA A C 1
ATOM 1622 O O . ALA A 1 210 ? -3.184 21.278 10.203 1.00 89.56 210 ALA A O 1
ATOM 1623 N N . ALA A 1 211 ? -4.976 20.285 9.294 1.00 88.94 211 ALA A N 1
ATOM 1624 C CA . ALA A 1 211 ? -5.343 21.426 8.459 1.00 88.94 211 ALA A CA 1
ATOM 1625 C C . ALA A 1 211 ? -5.734 22.655 9.299 1.00 88.94 211 ALA A C 1
ATOM 1627 O O . ALA A 1 211 ? -5.315 23.764 8.973 1.00 88.94 211 ALA A O 1
ATOM 1628 N N . GLY A 1 212 ? -6.474 22.460 10.397 1.00 86.38 212 GLY A N 1
ATOM 1629 C CA . GLY A 1 212 ? -6.805 23.525 11.352 1.00 86.38 212 GLY A CA 1
ATOM 1630 C C . GLY A 1 212 ? -5.568 24.124 12.030 1.00 86.38 212 GLY A C 1
ATOM 1631 O O . GLY A 1 212 ? -5.462 25.340 12.158 1.00 86.38 212 GLY A O 1
ATOM 1632 N N . CYS A 1 213 ? -4.584 23.290 12.376 1.00 85.19 213 CYS A N 1
ATOM 1633 C CA . CYS A 1 213 ? -3.323 23.748 12.960 1.00 85.19 213 CYS A CA 1
ATOM 1634 C C . CYS A 1 213 ? -2.521 24.616 11.974 1.00 85.19 213 CYS A C 1
ATOM 1636 O O . CYS A 1 213 ? -1.945 25.628 12.361 1.00 85.19 213 CYS A O 1
ATOM 1638 N N . VAL A 1 214 ? -2.522 24.258 10.683 1.00 86.88 214 VAL A N 1
ATOM 1639 C CA . VAL A 1 214 ? -1.904 25.066 9.611 1.00 86.88 214 VAL A CA 1
ATOM 1640 C C . VAL A 1 214 ? -2.640 26.394 9.381 1.00 86.88 214 VAL A C 1
ATOM 1642 O O . VAL A 1 214 ? -2.053 27.329 8.837 1.00 86.88 214 VAL A O 1
ATOM 1645 N N . ALA A 1 215 ? -3.909 26.489 9.781 1.00 87.19 215 ALA A N 1
ATOM 1646 C CA . ALA A 1 215 ? -4.709 27.709 9.722 1.00 87.19 215 ALA A CA 1
ATOM 1647 C C . ALA A 1 215 ? -4.569 28.603 10.976 1.00 87.19 215 ALA A C 1
ATOM 1649 O O . ALA A 1 215 ? -5.334 29.554 11.111 1.00 87.19 215 ALA A O 1
ATOM 1650 N N . GLU A 1 216 ? -3.603 28.318 11.861 1.00 77.56 216 GLU A N 1
ATOM 1651 C CA . GLU A 1 216 ? -3.323 29.059 13.106 1.00 77.56 216 GLU A CA 1
ATOM 1652 C C . GLU A 1 216 ? -4.491 29.095 14.112 1.00 77.56 216 GLU A C 1
ATOM 1654 O O . GLU A 1 216 ? -4.597 29.998 14.942 1.00 77.56 216 GLU A O 1
ATOM 1659 N N . ASP A 1 217 ? -5.360 28.082 14.095 1.00 71.31 217 ASP A N 1
ATOM 1660 C CA . ASP A 1 217 ? -6.371 27.914 15.136 1.00 71.31 217 ASP A CA 1
ATOM 1661 C C . ASP A 1 217 ? -5.740 27.266 16.384 1.00 71.31 217 ASP A C 1
ATOM 1663 O O . ASP A 1 217 ? -5.388 26.086 16.384 1.00 71.31 217 ASP A O 1
ATOM 1667 N N . ASN A 1 218 ? -5.594 28.029 17.474 1.00 65.62 218 ASN A N 1
ATOM 1668 C CA . ASN A 1 218 ? -5.026 27.535 18.736 1.00 65.62 218 ASN A CA 1
ATOM 1669 C C . ASN A 1 218 ? -5.808 26.339 19.318 1.00 65.62 218 ASN A C 1
ATOM 1671 O O . ASN A 1 218 ? -5.213 25.494 19.989 1.00 65.62 218 ASN A O 1
ATOM 1675 N N . MET A 1 219 ? -7.112 26.212 19.033 1.00 70.38 219 MET A N 1
ATOM 1676 C CA . MET A 1 219 ? -7.894 25.033 19.426 1.00 70.38 219 MET A CA 1
ATOM 1677 C C . MET A 1 219 ? -7.522 23.784 18.621 1.00 70.38 219 MET A C 1
ATOM 1679 O O . MET A 1 219 ? -7.673 22.658 19.103 1.00 70.38 219 MET A O 1
ATOM 1683 N N . ALA A 1 220 ? -6.989 23.958 17.412 1.00 73.25 220 ALA A N 1
ATOM 1684 C CA . ALA A 1 220 ? -6.602 22.850 16.555 1.00 73.25 220 ALA A CA 1
ATOM 1685 C C . ALA A 1 220 ? -5.358 22.107 17.061 1.00 73.25 220 ALA A C 1
ATOM 1687 O O . ALA A 1 220 ? -5.216 20.926 16.761 1.00 73.25 220 ALA A O 1
ATOM 1688 N N . VAL A 1 221 ? -4.501 22.735 17.876 1.00 75.38 221 VAL A N 1
ATOM 1689 C CA . VAL A 1 221 ? -3.333 22.067 18.483 1.00 75.38 221 VAL A CA 1
ATOM 1690 C C . VAL A 1 221 ? -3.765 20.998 19.496 1.00 75.38 221 VAL A C 1
ATOM 1692 O O . VAL A 1 221 ? -3.238 19.881 19.485 1.00 75.38 221 VAL A O 1
ATOM 1695 N N . GLY A 1 222 ? -4.762 21.305 20.336 1.00 76.38 222 GLY A N 1
ATOM 1696 C CA . GLY A 1 222 ? -5.353 20.335 21.267 1.00 76.38 222 GLY A CA 1
ATOM 1697 C C . GLY A 1 222 ? -6.023 19.183 20.517 1.00 76.38 222 GLY A C 1
ATOM 1698 O O . GLY A 1 222 ? -5.673 18.022 20.720 1.00 76.38 222 GLY A O 1
ATOM 1699 N N . ASN A 1 223 ? -6.874 19.518 19.542 1.00 80.19 223 ASN A N 1
ATOM 1700 C CA . ASN A 1 223 ? -7.560 18.531 18.704 1.00 80.19 223 ASN A CA 1
ATOM 1701 C C . ASN A 1 223 ? -6.588 17.637 17.915 1.00 80.19 223 ASN A C 1
ATOM 1703 O O . ASN A 1 223 ? -6.850 16.450 17.735 1.00 80.19 223 ASN A O 1
ATOM 1707 N N . LEU A 1 224 ? -5.461 18.181 17.444 1.00 81.94 224 LEU A N 1
ATOM 1708 C CA . LEU A 1 224 ? -4.431 17.413 16.743 1.00 81.94 224 LEU A CA 1
ATOM 1709 C C . LEU A 1 224 ? -3.763 16.403 17.676 1.00 81.94 224 LEU A C 1
ATOM 1711 O O . LEU A 1 224 ? -3.525 15.262 17.279 1.00 81.94 224 LEU A O 1
ATOM 1715 N N . THR A 1 225 ? -3.478 16.803 18.914 1.00 84.88 225 THR A N 1
ATOM 1716 C CA . THR A 1 225 ? -2.859 15.926 19.915 1.00 84.88 225 THR A CA 1
ATOM 1717 C C . THR A 1 225 ? -3.794 14.772 20.275 1.00 84.88 225 THR A C 1
ATOM 1719 O O . THR A 1 225 ? -3.373 13.613 20.242 1.00 84.88 225 THR A O 1
ATOM 1722 N N . ASP A 1 226 ? -5.074 15.067 20.507 1.00 84.88 226 ASP A N 1
ATOM 1723 C CA . ASP A 1 226 ? -6.099 14.060 20.798 1.00 84.88 226 ASP A CA 1
ATOM 1724 C C . ASP A 1 226 ? -6.313 13.109 19.613 1.00 84.88 226 ASP A C 1
ATOM 1726 O O . ASP A 1 226 ? -6.334 11.887 19.781 1.00 84.88 226 ASP A O 1
ATOM 1730 N N . ALA A 1 227 ? -6.381 13.645 18.390 1.00 80.44 227 ALA A N 1
ATOM 1731 C CA . ALA A 1 227 ? -6.490 12.837 17.178 1.00 80.44 227 ALA A CA 1
ATOM 1732 C C . ALA A 1 227 ? -5.255 11.945 16.961 1.00 80.44 227 ALA A C 1
ATOM 1734 O O . ALA A 1 227 ? -5.388 10.801 16.527 1.00 80.44 227 ALA A O 1
ATOM 1735 N N . THR A 1 228 ? -4.057 12.432 17.300 1.00 83.56 228 THR A N 1
ATOM 1736 C CA . THR A 1 228 ? -2.816 11.642 17.234 1.00 83.56 228 THR A CA 1
ATOM 1737 C C . THR A 1 228 ? -2.839 10.503 18.251 1.00 83.56 228 THR A C 1
ATOM 1739 O O . THR A 1 228 ? -2.504 9.369 17.912 1.00 83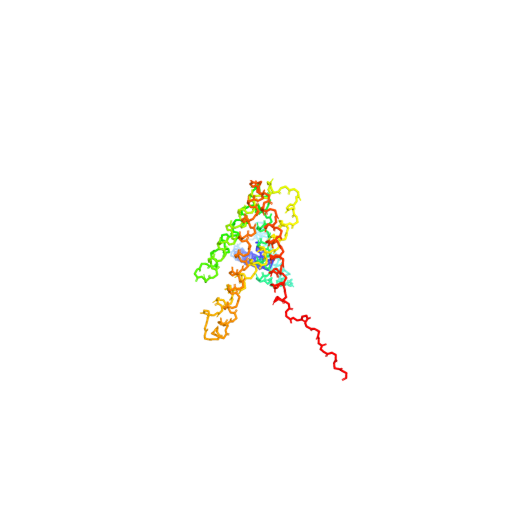.56 228 THR A O 1
ATOM 1742 N N . ALA A 1 229 ? -3.267 10.774 19.488 1.00 86.69 229 ALA A N 1
ATOM 1743 C CA . ALA A 1 229 ? -3.398 9.753 20.524 1.00 86.69 229 ALA A CA 1
ATOM 1744 C C . ALA A 1 229 ? -4.420 8.677 20.128 1.00 86.69 229 ALA A C 1
ATOM 1746 O O . ALA A 1 229 ? -4.147 7.483 20.262 1.00 86.69 229 ALA A O 1
ATOM 1747 N N . PHE A 1 230 ? -5.559 9.089 19.567 1.00 85.25 230 PHE A N 1
ATOM 1748 C CA . PHE A 1 230 ? -6.568 8.168 19.054 1.00 85.25 230 PHE A CA 1
ATOM 1749 C C . PHE A 1 230 ? -6.036 7.315 17.894 1.00 85.25 230 PHE A C 1
ATOM 1751 O O . PHE A 1 230 ? -6.182 6.093 17.915 1.00 85.25 230 PHE A O 1
ATOM 1758 N N . LEU A 1 231 ? -5.347 7.926 16.923 1.00 83.19 231 LEU A N 1
ATOM 1759 C CA . LEU A 1 231 ? -4.703 7.199 15.825 1.00 83.19 231 LEU A CA 1
ATOM 1760 C C . LEU A 1 231 ? -3.681 6.179 16.317 1.00 83.19 231 LEU A C 1
ATOM 1762 O O . LEU A 1 231 ? -3.622 5.072 15.781 1.00 83.19 231 LEU A O 1
ATOM 1766 N N . ARG A 1 232 ? -2.898 6.529 17.341 1.00 83.38 232 ARG A N 1
ATOM 1767 C CA . ARG A 1 232 ? -1.936 5.610 17.949 1.00 83.38 232 ARG A CA 1
ATOM 1768 C C . ARG A 1 232 ? -2.641 4.420 18.600 1.00 83.38 232 ARG A C 1
ATOM 1770 O O . ARG A 1 232 ? -2.247 3.288 18.347 1.00 83.38 232 ARG A O 1
ATOM 1777 N N . GLY A 1 233 ? -3.727 4.658 19.336 1.00 84.06 233 GLY A N 1
ATOM 1778 C CA . GLY A 1 233 ? -4.539 3.586 19.920 1.00 84.06 233 GLY A CA 1
ATOM 1779 C C . GLY A 1 233 ? -5.150 2.653 18.868 1.00 84.06 233 GLY A C 1
ATOM 1780 O O . GLY A 1 233 ? -5.105 1.433 19.019 1.00 84.06 233 GLY A O 1
ATOM 1781 N N . VAL A 1 234 ? -5.658 3.202 17.757 1.00 84.06 234 VAL A N 1
ATOM 1782 C CA . VAL A 1 234 ? -6.140 2.395 16.620 1.00 84.06 234 VAL A CA 1
ATOM 1783 C C . VAL A 1 234 ? -4.995 1.582 16.014 1.00 84.06 234 VAL A C 1
ATOM 1785 O O . VAL A 1 234 ? -5.154 0.390 15.757 1.00 84.06 234 VAL A O 1
ATOM 1788 N N . ALA A 1 235 ? -3.831 2.200 15.810 1.00 81.38 235 ALA A N 1
ATOM 1789 C CA . ALA A 1 235 ? -2.665 1.547 15.232 1.00 81.38 235 ALA A CA 1
ATOM 1790 C C . ALA A 1 235 ? -2.137 0.384 16.094 1.00 81.38 235 ALA A C 1
ATOM 1792 O O . ALA A 1 235 ? -1.772 -0.673 15.571 1.00 81.38 235 ALA A O 1
ATOM 1793 N N . GLU A 1 236 ? -2.123 0.561 17.414 1.00 84.19 236 GLU A N 1
ATOM 1794 C CA . GLU A 1 236 ? -1.773 -0.478 18.386 1.00 84.19 236 GLU A CA 1
ATOM 1795 C C . GLU A 1 236 ? -2.805 -1.613 18.377 1.00 84.19 236 GLU A C 1
ATOM 1797 O O . GLU A 1 236 ? -2.431 -2.776 18.219 1.00 84.19 236 GLU A O 1
ATOM 1802 N N . GLY A 1 237 ? -4.104 -1.292 18.399 1.00 81.94 237 GLY A N 1
ATOM 1803 C CA . GLY A 1 237 ? -5.167 -2.297 18.302 1.00 81.94 237 GLY A CA 1
ATOM 1804 C C . GLY A 1 237 ? -5.100 -3.125 17.010 1.00 81.94 237 GLY A C 1
ATOM 1805 O O . GLY A 1 237 ? -5.271 -4.346 17.031 1.00 81.94 237 GLY A O 1
ATOM 1806 N N . LEU A 1 238 ? -4.776 -2.494 15.876 1.00 80.06 238 LEU A N 1
ATOM 1807 C CA . LEU A 1 238 ? -4.550 -3.197 14.608 1.00 80.06 238 LEU A CA 1
ATOM 1808 C C . LEU A 1 238 ? -3.290 -4.076 14.635 1.00 80.06 238 LEU A C 1
ATOM 1810 O O . LEU A 1 238 ? -3.267 -5.147 14.016 1.00 80.06 238 LEU A O 1
ATOM 1814 N N . ALA A 1 239 ? -2.237 -3.647 15.335 1.00 81.19 239 ALA A N 1
ATOM 1815 C CA . ALA A 1 239 ? -1.014 -4.426 15.491 1.00 81.19 239 ALA A CA 1
ATOM 1816 C C . ALA A 1 239 ? -1.237 -5.686 16.347 1.00 81.19 239 ALA A C 1
ATOM 1818 O O . ALA A 1 239 ? -0.735 -6.754 15.981 1.00 81.19 239 ALA A O 1
ATOM 1819 N N . ASP A 1 240 ? -2.039 -5.595 17.407 1.00 81.19 240 ASP A N 1
ATOM 1820 C CA . ASP A 1 240 ? -2.393 -6.733 18.264 1.00 81.19 240 ASP A CA 1
ATOM 1821 C C . ASP A 1 240 ? -3.213 -7.783 17.508 1.00 81.19 240 ASP A C 1
ATOM 1823 O O . ASP A 1 240 ? -2.908 -8.978 17.551 1.00 81.19 240 ASP A O 1
ATOM 1827 N N . LEU A 1 241 ? -4.185 -7.349 16.700 1.00 75.38 241 LEU A N 1
ATOM 1828 C CA . LEU A 1 241 ? -4.972 -8.244 15.843 1.00 75.38 241 LEU A CA 1
ATOM 1829 C C . LEU A 1 241 ? -4.125 -8.958 14.783 1.00 75.38 241 LEU A C 1
ATOM 1831 O O . LEU A 1 241 ? -4.472 -10.053 14.333 1.00 75.38 241 LEU A O 1
ATOM 1835 N N . ARG A 1 242 ? -3.000 -8.363 14.374 1.00 72.69 242 ARG A N 1
ATOM 1836 C CA . ARG A 1 242 ? -2.044 -9.003 13.463 1.00 72.69 242 ARG A CA 1
ATOM 1837 C C . ARG A 1 242 ? -1.250 -10.121 14.145 1.00 72.69 242 ARG A C 1
ATOM 1839 O O . ARG A 1 242 ? -0.838 -11.045 13.446 1.00 72.69 242 ARG A O 1
ATOM 1846 N N . ASN A 1 243 ? -1.055 -10.055 15.462 1.00 72.56 243 ASN A N 1
ATOM 1847 C CA . ASN A 1 243 ? -0.265 -11.002 16.250 1.00 72.56 243 ASN A CA 1
ATOM 1848 C C . ASN A 1 243 ? -1.092 -11.646 17.384 1.00 72.56 243 ASN A C 1
ATOM 1850 O O . ASN A 1 243 ? -0.733 -11.521 18.555 1.00 72.56 243 ASN A O 1
ATOM 1854 N N . PRO A 1 244 ? -2.127 -12.451 17.078 1.00 58.12 244 PRO A N 1
ATOM 1855 C CA . PRO A 1 244 ? -2.920 -13.135 18.108 1.00 58.12 244 PRO A CA 1
ATOM 1856 C C . PRO A 1 244 ? -2.121 -14.186 18.914 1.00 58.12 244 PRO A C 1
ATOM 1858 O O . PRO A 1 244 ? -2.643 -14.794 19.843 1.00 58.12 244 PRO A O 1
ATOM 1861 N N . GLN A 1 245 ? -0.852 -14.426 18.563 1.00 48.47 245 GLN A N 1
ATOM 1862 C CA . GLN A 1 245 ? 0.012 -15.461 19.136 1.00 48.47 245 GLN A CA 1
ATOM 1863 C C . GLN A 1 245 ? 0.849 -15.016 20.350 1.00 48.47 245 GLN A C 1
ATOM 1865 O O . GLN A 1 245 ? 1.565 -15.844 20.909 1.00 48.47 245 GLN A O 1
ATOM 1870 N N . ALA A 1 246 ? 0.763 -13.753 20.780 1.00 47.12 246 ALA A N 1
ATOM 1871 C CA . ALA A 1 246 ? 1.503 -13.231 21.936 1.00 47.12 246 ALA A CA 1
ATOM 1872 C C . ALA A 1 246 ? 0.750 -13.363 23.278 1.00 47.12 246 ALA A C 1
ATOM 1874 O O . ALA A 1 246 ? 1.106 -12.706 24.253 1.00 47.12 246 ALA A O 1
ATOM 1875 N N . ALA A 1 247 ? -0.275 -14.216 23.364 1.00 46.16 247 ALA A N 1
ATOM 1876 C CA . ALA A 1 247 ? -0.842 -14.591 24.656 1.00 46.16 247 ALA A CA 1
ATOM 1877 C C . ALA A 1 247 ? 0.146 -15.523 25.390 1.00 46.16 247 ALA A C 1
ATOM 1879 O O . ALA A 1 247 ? 0.525 -16.559 24.828 1.00 46.16 247 ALA A O 1
ATOM 1880 N N . PRO A 1 248 ? 0.587 -15.200 26.622 1.00 51.34 248 PRO A N 1
ATOM 1881 C CA . PRO A 1 248 ? 1.446 -16.091 27.388 1.00 51.34 248 PRO A CA 1
ATOM 1882 C C . PRO A 1 248 ? 0.713 -17.417 27.599 1.00 51.34 248 PRO A C 1
ATOM 1884 O O . PRO A 1 248 ? -0.373 -17.456 28.178 1.00 51.34 248 PRO A O 1
ATOM 1887 N N . ARG A 1 249 ? 1.301 -18.516 27.109 1.00 45.25 249 ARG A N 1
ATOM 1888 C CA . ARG A 1 249 ? 0.838 -19.861 27.464 1.00 45.25 249 ARG A CA 1
ATOM 1889 C C . ARG A 1 249 ? 0.853 -19.953 28.992 1.00 45.25 249 ARG A C 1
ATOM 1891 O O . ARG A 1 249 ? 1.910 -19.679 29.568 1.00 45.25 249 ARG A O 1
ATOM 1898 N N . PRO A 1 250 ? -0.258 -20.326 29.650 1.00 59.09 250 PRO A N 1
ATOM 1899 C CA . PRO A 1 250 ? -0.221 -20.605 31.074 1.00 59.09 250 PRO A CA 1
ATOM 1900 C C . PRO A 1 250 ? 0.818 -21.704 31.292 1.00 59.09 250 PRO A C 1
ATOM 1902 O O . PRO A 1 250 ? 0.728 -22.782 30.702 1.00 59.09 250 PRO A O 1
ATOM 1905 N N . GLN A 1 251 ? 1.850 -21.386 32.074 1.00 57.25 251 GLN A N 1
ATOM 1906 C CA . GLN A 1 251 ? 2.781 -22.380 32.582 1.00 57.25 251 GLN A CA 1
ATOM 1907 C C . GLN A 1 251 ? 1.953 -23.311 33.462 1.00 57.25 251 GLN A C 1
ATOM 1909 O O . GLN A 1 251 ? 1.526 -22.939 34.551 1.00 57.25 251 GLN A O 1
ATOM 1914 N N . THR A 1 252 ? 1.642 -24.488 32.932 1.00 62.78 252 THR A N 1
ATOM 1915 C CA . THR A 1 252 ? 1.107 -25.595 33.714 1.00 62.78 252 THR A CA 1
ATOM 1916 C C . THR A 1 252 ? 2.173 -25.980 34.731 1.00 62.78 252 THR A C 1
ATOM 1918 O O . THR A 1 252 ? 3.250 -26.436 34.336 1.00 62.78 252 THR A O 1
ATOM 1921 N N . ALA A 1 253 ? 1.879 -25.701 36.000 1.00 60.03 253 ALA A N 1
ATOM 1922 C CA . ALA A 1 253 ? 2.558 -26.278 37.153 1.00 60.03 253 ALA A CA 1
ATOM 1923 C C . ALA A 1 253 ? 2.247 -27.776 37.265 1.00 60.03 253 ALA A C 1
ATOM 1925 O O . ALA A 1 253 ? 1.132 -28.172 36.846 1.00 60.03 253 ALA A O 1
#